Protein AF-A0A2H0QS58-F1 (afdb_monomer)

Nearest PDB structures (foldseek):
  5yp4-assembly2_C  TM=2.979E-01  e=3.666E+00  Pseudoxanthomonas mexicana
  5yp4-assembly1_B  TM=3.933E-01  e=9.853E+00  Pseudoxanthomonas mexicana
  1cps-assembly1_A  TM=3.258E-01  e=7.569E+00  Bos taurus

Radius of gyration: 17.14 Å; Cα contacts (8 Å, |Δi|>4): 434; chains: 1; bounding box: 41×34×43 Å

Sequence (191 aa):
MRNANSYWPGCNSGATATQCNGNGNKFIGWDGADSGSSNGTDDNETFRAWQHLSLSNLISRTFSGVSLGGTDLATPNDMYFSSTGKGKYFLDSAN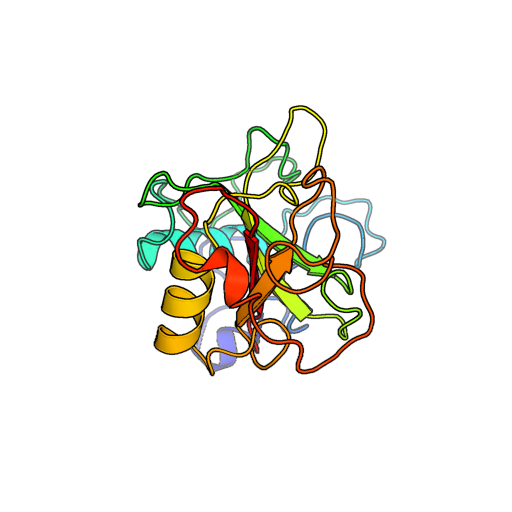MMFNRQKSNYAVLGTSVLGQNIWMPTLTVREASEIDRKIDDGVASQGKVFGATGLGTGSDTNCSEIYNSASTGADYNTANLSNDTKYCVMAFYFDF

Structure (mmCIF, N/CA/C/O backbone):
data_AF-A0A2H0QS58-F1
#
_entry.id   AF-A0A2H0QS58-F1
#
loop_
_atom_site.group_PDB
_atom_site.id
_atom_site.type_symbol
_atom_site.label_atom_id
_atom_site.label_alt_id
_atom_site.label_comp_id
_atom_site.label_asym_id
_atom_site.label_entity_id
_atom_site.label_seq_id
_atom_site.pdbx_PDB_ins_code
_atom_site.Cartn_x
_atom_site.Cartn_y
_atom_site.Cartn_z
_atom_site.occupancy
_atom_site.B_iso_or_equiv
_atom_site.auth_seq_id
_atom_site.auth_comp_id
_atom_site.auth_asym_id
_atom_site.auth_atom_id
_atom_site.pdbx_PDB_model_num
ATOM 1 N N . MET A 1 1 ? 15.535 -3.132 -6.734 1.00 60.47 1 MET A N 1
ATOM 2 C CA . MET A 1 1 ? 15.096 -4.558 -6.829 1.00 60.47 1 MET A CA 1
ATOM 3 C C . MET A 1 1 ? 16.309 -5.500 -6.858 1.00 60.47 1 MET A C 1
ATOM 5 O O . MET A 1 1 ? 17.409 -5.017 -7.118 1.00 60.47 1 MET A O 1
ATOM 9 N N . ARG A 1 2 ? 16.189 -6.819 -6.575 1.00 55.12 2 ARG A N 1
ATOM 10 C CA . ARG A 1 2 ? 17.321 -7.759 -6.815 1.00 55.12 2 ARG A CA 1
ATOM 11 C C . ARG A 1 2 ? 17.717 -7.698 -8.289 1.00 55.12 2 ARG A C 1
ATOM 13 O O . ARG A 1 2 ? 16.865 -7.444 -9.134 1.00 55.12 2 ARG A O 1
ATOM 20 N N . ASN A 1 3 ? 18.994 -7.941 -8.592 1.00 58.28 3 ASN A N 1
ATOM 21 C CA . ASN A 1 3 ? 19.466 -7.965 -9.972 1.00 58.28 3 ASN A CA 1
ATOM 22 C C . ASN A 1 3 ? 18.659 -9.003 -10.760 1.00 58.28 3 ASN A C 1
ATOM 24 O O . ASN A 1 3 ? 18.855 -10.209 -10.608 1.00 58.28 3 ASN A O 1
ATOM 28 N N . ALA A 1 4 ? 17.741 -8.518 -11.582 1.00 58.84 4 ALA A N 1
ATOM 29 C CA . ALA A 1 4 ? 16.798 -9.323 -12.328 1.00 58.84 4 ALA A CA 1
ATOM 30 C C . ALA A 1 4 ? 17.508 -10.236 -13.354 1.00 58.84 4 ALA A C 1
ATOM 32 O O . ALA A 1 4 ? 16.960 -11.270 -13.710 1.00 58.84 4 ALA A O 1
ATOM 33 N N . ASN A 1 5 ? 18.780 -9.974 -13.692 1.00 56.88 5 ASN A N 1
ATOM 34 C CA . ASN A 1 5 ? 19.645 -10.891 -14.450 1.00 56.88 5 ASN A CA 1
ATOM 35 C C . ASN A 1 5 ? 19.902 -12.230 -13.720 1.00 56.88 5 ASN A C 1
ATOM 37 O O . ASN A 1 5 ? 20.081 -13.265 -14.352 1.00 56.88 5 ASN A O 1
ATOM 41 N N . SER A 1 6 ? 19.865 -12.246 -12.381 1.00 58.78 6 SER A N 1
ATOM 42 C CA . SER A 1 6 ? 19.995 -13.495 -11.607 1.00 58.78 6 SER A CA 1
ATOM 43 C C . SER A 1 6 ? 18.798 -14.439 -11.767 1.00 58.78 6 SER A C 1
ATOM 45 O O . SER A 1 6 ? 18.938 -15.637 -11.536 1.00 58.78 6 SER A O 1
ATOM 47 N N . TYR A 1 7 ? 17.640 -13.909 -12.170 1.00 56.38 7 TYR A N 1
ATOM 48 C CA . TYR A 1 7 ? 16.414 -14.674 -12.395 1.00 56.38 7 TYR A CA 1
ATOM 49 C C . TYR A 1 7 ? 16.077 -14.819 -13.891 1.00 56.38 7 TYR A C 1
ATOM 51 O O . TYR A 1 7 ? 15.599 -15.868 -14.314 1.00 56.38 7 TYR A O 1
ATOM 59 N N . TRP A 1 8 ? 16.381 -13.802 -14.705 1.00 60.56 8 TRP A N 1
ATOM 60 C CA . TRP A 1 8 ? 16.245 -13.791 -16.164 1.00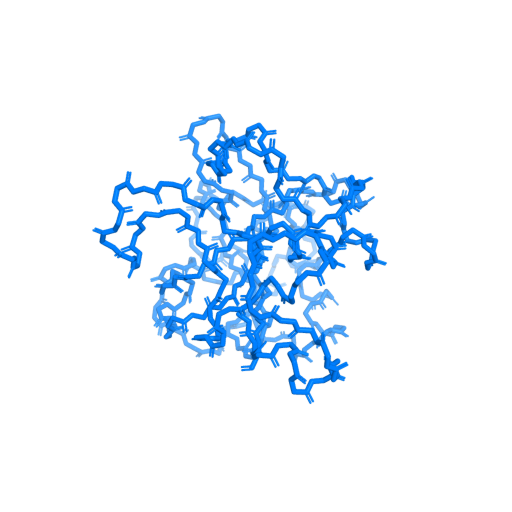 60.56 8 TRP A CA 1
ATOM 61 C C . TRP A 1 8 ? 17.627 -13.657 -16.832 1.00 60.56 8 TRP A C 1
ATOM 63 O O . TRP A 1 8 ? 18.088 -12.537 -17.079 1.00 60.56 8 TRP A O 1
ATOM 73 N N . PRO A 1 9 ? 18.298 -14.784 -17.147 1.00 55.28 9 PRO A N 1
ATOM 74 C CA . PRO A 1 9 ? 19.592 -14.774 -17.821 1.00 55.28 9 PRO A CA 1
ATOM 75 C C . PRO A 1 9 ? 19.520 -14.030 -19.162 1.00 55.28 9 PRO A C 1
ATOM 77 O O . PRO A 1 9 ? 18.626 -14.285 -19.968 1.00 55.28 9 PRO A O 1
ATOM 80 N N . GLY A 1 10 ? 20.469 -13.124 -19.417 1.00 55.69 10 GLY A N 1
ATOM 81 C CA . GLY A 1 10 ? 20.543 -12.341 -20.667 1.00 55.69 10 GLY A CA 1
ATOM 82 C C . GLY A 1 10 ? 19.907 -10.952 -20.588 1.00 55.69 10 GLY A C 1
ATOM 83 O O . GLY A 1 10 ? 19.880 -10.209 -21.568 1.00 55.69 10 GLY A O 1
ATOM 84 N N . CYS A 1 11 ? 19.431 -10.577 -19.409 1.00 58.47 11 CYS A N 1
ATOM 85 C CA . CYS A 1 11 ? 18.824 -9.288 -19.172 1.00 58.47 11 CYS A CA 1
ATOM 86 C C . CYS A 1 11 ? 19.884 -8.278 -18.697 1.00 58.47 11 CYS A C 1
ATOM 88 O O . CYS A 1 11 ? 20.380 -8.349 -17.571 1.00 58.47 11 CYS A O 1
ATOM 90 N N . ASN A 1 12 ? 20.285 -7.356 -19.576 1.00 56.00 12 ASN A N 1
ATOM 91 C CA . ASN A 1 12 ? 21.340 -6.378 -19.282 1.00 56.00 12 ASN A CA 1
ATOM 92 C C . ASN A 1 12 ? 20.867 -5.325 -18.264 1.00 56.00 12 ASN A C 1
ATOM 94 O O . ASN A 1 12 ? 19.687 -4.983 -18.230 1.00 56.00 12 ASN A O 1
ATOM 98 N N . SER A 1 13 ? 21.780 -4.779 -17.455 1.00 52.69 13 SER A N 1
ATOM 99 C CA . SER A 1 13 ? 21.528 -3.586 -16.637 1.00 52.69 13 SER A CA 1
ATOM 100 C C . SER A 1 13 ? 21.516 -2.361 -17.550 1.00 52.69 13 SER A C 1
ATOM 102 O O . SER A 1 13 ? 22.568 -1.923 -18.013 1.00 52.69 13 SER A O 1
ATOM 104 N N . GLY A 1 14 ? 20.346 -1.823 -17.863 1.00 49.62 14 GLY A N 1
ATOM 105 C CA . GLY A 1 14 ? 20.260 -0.622 -18.681 1.00 49.62 14 GLY A CA 1
ATOM 106 C C . GLY A 1 14 ? 18.867 -0.013 -18.678 1.00 49.62 14 GLY A C 1
ATOM 107 O O . GLY A 1 14 ? 17.917 -0.621 -18.194 1.00 49.62 14 GLY A O 1
ATOM 108 N N . ALA A 1 15 ? 18.790 1.221 -19.170 1.00 50.44 15 ALA A N 1
ATOM 109 C CA . ALA A 1 15 ? 17.673 2.138 -18.972 1.00 50.44 15 ALA A CA 1
ATOM 110 C C . ALA A 1 15 ? 16.498 1.949 -19.956 1.00 50.44 15 ALA A C 1
ATOM 112 O O . ALA A 1 15 ? 15.720 2.875 -20.165 1.00 50.44 15 ALA A O 1
ATOM 113 N N . THR A 1 16 ? 16.392 0.792 -20.618 1.00 52.88 16 THR A N 1
ATOM 114 C CA . THR A 1 16 ? 15.368 0.536 -21.646 1.00 52.88 16 THR A CA 1
ATOM 115 C C . THR A 1 16 ? 14.462 -0.633 -21.271 1.00 52.88 16 THR A C 1
ATOM 117 O O . THR A 1 16 ? 14.861 -1.533 -20.542 1.00 52.88 16 THR A O 1
ATOM 120 N N . ALA A 1 17 ? 13.254 -0.671 -21.846 1.00 51.62 17 ALA A N 1
ATOM 121 C CA . ALA A 1 17 ? 12.251 -1.734 -21.681 1.00 51.62 17 ALA A CA 1
ATOM 122 C C . ALA A 1 17 ? 12.776 -3.173 -21.789 1.00 51.62 17 ALA A C 1
ATOM 124 O O . ALA A 1 17 ? 12.168 -4.108 -21.271 1.00 51.62 17 ALA A O 1
ATOM 125 N N . THR A 1 18 ? 13.854 -3.348 -22.541 1.00 52.75 18 THR A N 1
ATOM 126 C CA . THR A 1 18 ? 14.453 -4.631 -22.905 1.00 52.75 18 THR A CA 1
ATOM 127 C C . THR A 1 18 ? 15.526 -5.073 -21.907 1.00 52.75 18 THR A C 1
ATOM 129 O O . THR A 1 18 ? 16.084 -6.160 -22.023 1.00 52.75 18 THR A O 1
ATOM 132 N N . GLN A 1 19 ? 15.851 -4.212 -20.948 1.00 62.28 19 GLN A N 1
ATOM 133 C CA . GLN A 1 19 ? 16.908 -4.363 -19.965 1.00 62.28 19 GLN A CA 1
ATOM 134 C C . GLN A 1 19 ? 16.261 -4.454 -18.579 1.00 62.28 19 GLN A C 1
ATOM 136 O O . GLN A 1 19 ? 15.148 -3.986 -18.361 1.00 62.28 19 GLN A O 1
ATOM 141 N N . CYS A 1 20 ? 16.898 -5.138 -17.637 1.00 60.16 20 CYS A N 1
ATOM 142 C CA . CYS A 1 20 ? 16.224 -5.685 -16.459 1.00 60.16 20 CYS A CA 1
ATOM 143 C C . CYS A 1 20 ? 15.803 -4.680 -15.383 1.00 60.16 20 CYS A C 1
ATOM 145 O O . CYS A 1 20 ? 15.461 -5.101 -14.281 1.00 60.16 20 CYS A O 1
ATOM 147 N N . ASN A 1 21 ? 15.814 -3.381 -15.706 1.00 65.12 21 ASN A N 1
ATOM 148 C CA . ASN A 1 21 ? 15.211 -2.287 -14.948 1.00 65.12 21 ASN A CA 1
ATOM 149 C C . ASN A 1 21 ? 15.450 -2.377 -13.434 1.00 65.12 21 ASN A C 1
ATOM 151 O O . ASN A 1 21 ? 14.553 -2.080 -12.660 1.00 65.12 21 ASN A O 1
ATOM 155 N N . GLY A 1 22 ? 16.641 -2.827 -13.029 1.00 65.19 22 GLY A N 1
ATOM 156 C CA . GLY A 1 22 ? 17.038 -3.024 -11.643 1.00 65.19 22 GLY A CA 1
ATOM 157 C C . GLY A 1 22 ? 18.544 -2.863 -11.502 1.00 65.19 22 GLY A C 1
ATOM 158 O O . GLY A 1 22 ? 19.307 -3.473 -12.253 1.00 65.19 22 GLY A O 1
ATOM 159 N N . ASN A 1 23 ? 18.979 -2.042 -10.549 1.00 69.81 23 ASN A N 1
ATOM 160 C CA . ASN A 1 23 ? 20.402 -1.761 -10.306 1.00 69.81 23 ASN A CA 1
ATOM 161 C C . ASN A 1 23 ? 21.029 -2.727 -9.273 1.00 69.81 23 ASN A C 1
ATOM 163 O O . ASN A 1 23 ? 22.228 -2.674 -9.010 1.00 69.81 23 ASN A O 1
ATOM 167 N N . GLY A 1 24 ? 20.225 -3.624 -8.688 1.00 71.62 24 GLY A N 1
ATOM 168 C CA . GLY A 1 24 ? 20.670 -4.618 -7.712 1.00 71.62 24 GLY A CA 1
ATOM 169 C C . GLY A 1 24 ? 20.862 -4.089 -6.287 1.00 71.62 24 GLY A C 1
ATOM 170 O O . GLY A 1 24 ? 21.244 -4.872 -5.418 1.00 71.62 24 GLY A O 1
ATOM 171 N N . ASN A 1 25 ? 20.561 -2.816 -6.011 1.00 73.31 25 ASN A N 1
ATOM 172 C CA . ASN A 1 25 ? 20.721 -2.208 -4.684 1.00 73.31 25 ASN A CA 1
ATOM 173 C C . ASN A 1 25 ? 19.601 -2.585 -3.691 1.00 73.31 25 ASN A C 1
ATOM 175 O O . ASN A 1 25 ? 19.627 -2.139 -2.549 1.00 73.31 25 ASN A O 1
ATOM 179 N N . LYS A 1 26 ? 18.637 -3.415 -4.125 1.00 78.06 26 LYS A N 1
ATOM 180 C CA . LYS A 1 26 ? 17.444 -3.865 -3.380 1.00 78.06 26 LYS A CA 1
ATOM 181 C C . LYS A 1 26 ? 16.403 -2.791 -3.070 1.00 78.06 26 LYS A C 1
ATOM 183 O O . LYS A 1 26 ? 15.337 -3.154 -2.593 1.00 78.06 26 LYS A O 1
ATOM 188 N N . PHE A 1 27 ? 16.625 -1.537 -3.426 1.00 79.19 27 PHE A N 1
ATOM 189 C CA . PHE A 1 27 ? 15.644 -0.463 -3.311 1.00 79.19 27 PHE A CA 1
ATOM 190 C C . PHE A 1 27 ? 14.957 -0.219 -4.651 1.00 79.19 27 PHE A C 1
ATOM 192 O O . PHE A 1 27 ? 15.467 -0.607 -5.696 1.00 79.19 27 PHE A O 1
ATOM 199 N N . ILE A 1 28 ? 13.741 0.300 -4.618 1.00 78.38 28 ILE A N 1
ATOM 200 C CA . ILE A 1 28 ? 13.066 0.861 -5.777 1.00 78.38 28 ILE A CA 1
ATOM 201 C C . ILE A 1 28 ? 13.499 2.322 -5.789 1.00 78.38 28 ILE A C 1
ATOM 203 O O . ILE A 1 28 ? 13.125 3.075 -4.886 1.00 78.38 28 ILE A O 1
ATOM 207 N N . GLY A 1 29 ? 14.359 2.675 -6.746 1.00 69.56 29 GLY A N 1
ATOM 208 C CA . GLY A 1 29 ? 14.768 4.059 -6.950 1.00 69.56 29 GLY A CA 1
ATOM 209 C C . GLY A 1 29 ? 13.563 4.952 -7.237 1.00 69.56 29 GLY A C 1
ATOM 210 O O . GLY A 1 29 ? 12.691 4.590 -8.031 1.00 69.56 29 GLY A O 1
ATOM 211 N N . TRP A 1 30 ? 13.529 6.095 -6.561 1.00 63.75 30 TRP A N 1
ATOM 212 C CA . TRP A 1 30 ? 12.694 7.233 -6.908 1.00 63.75 30 TRP A CA 1
ATOM 213 C C . TRP A 1 30 ? 13.613 8.458 -6.997 1.00 63.75 30 TRP A C 1
ATOM 215 O O . TRP A 1 30 ? 14.399 8.711 -6.082 1.00 63.75 30 TRP A O 1
ATOM 225 N N . ASP A 1 31 ? 13.535 9.148 -8.133 1.00 51.84 31 ASP A N 1
ATOM 226 C CA . ASP A 1 31 ? 14.358 10.262 -8.607 1.00 51.84 31 ASP A CA 1
ATOM 227 C C . ASP A 1 31 ? 15.137 11.066 -7.534 1.00 51.84 31 ASP A C 1
ATOM 229 O O . ASP A 1 31 ? 14.600 11.560 -6.540 1.00 51.84 31 ASP A O 1
ATOM 233 N N . GLY A 1 32 ? 16.437 11.251 -7.786 1.00 46.56 32 GLY A N 1
ATOM 234 C CA . GLY A 1 32 ? 17.290 12.292 -7.197 1.00 46.56 32 GLY A CA 1
ATOM 235 C C . GLY A 1 32 ? 17.780 12.142 -5.748 1.00 46.56 32 GLY A C 1
ATOM 236 O O . GLY A 1 32 ? 18.807 12.739 -5.416 1.00 46.56 32 GLY A O 1
ATOM 237 N N . ALA A 1 33 ? 17.131 11.369 -4.872 1.00 44.03 33 ALA A N 1
ATOM 238 C CA . ALA A 1 33 ? 17.496 11.380 -3.445 1.00 44.03 33 ALA A CA 1
ATOM 239 C C . ALA A 1 33 ? 18.717 10.505 -3.090 1.00 44.03 33 ALA A C 1
ATOM 241 O O . ALA A 1 33 ? 19.530 10.895 -2.253 1.00 44.03 33 ALA A O 1
ATOM 242 N N . ASP A 1 34 ? 18.882 9.348 -3.737 1.00 41.03 34 ASP A N 1
ATOM 243 C CA . ASP A 1 34 ? 19.942 8.388 -3.381 1.00 41.03 34 ASP A CA 1
ATOM 244 C C . ASP A 1 34 ? 21.185 8.449 -4.284 1.00 41.03 34 ASP A C 1
ATOM 246 O O . ASP A 1 34 ? 22.224 7.886 -3.937 1.00 41.03 34 ASP A O 1
ATOM 250 N N . SER A 1 35 ? 21.111 9.104 -5.447 1.00 38.44 35 SER A N 1
ATOM 251 C CA . SER A 1 35 ? 22.181 9.040 -6.455 1.00 38.44 35 SER A CA 1
ATOM 252 C C . SER A 1 35 ? 23.066 10.285 -6.530 1.00 38.44 35 SER A C 1
ATOM 254 O O . SER A 1 35 ? 24.082 10.250 -7.222 1.00 38.44 35 SER A O 1
ATOM 256 N N . GLY A 1 36 ? 22.713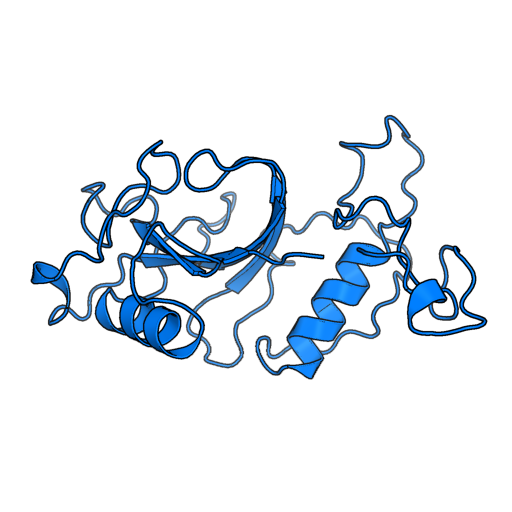 11.392 -5.858 1.00 37.19 36 GLY A N 1
ATOM 257 C CA . GLY A 1 36 ? 23.459 12.660 -5.954 1.00 37.19 36 GLY A CA 1
ATOM 258 C C . GLY A 1 36 ? 23.619 13.178 -7.394 1.00 37.19 36 GLY A C 1
ATOM 259 O O . GLY A 1 36 ? 24.464 14.030 -7.664 1.00 37.19 36 GLY A O 1
ATOM 260 N N . SER A 1 37 ? 22.837 12.635 -8.329 1.00 41.12 37 SER A N 1
ATOM 261 C CA . SER A 1 37 ? 22.955 12.839 -9.763 1.00 41.12 37 SER A CA 1
ATOM 262 C C . SER A 1 37 ? 21.807 13.726 -10.215 1.00 41.12 37 SER A C 1
ATOM 264 O O . SER A 1 37 ? 20.660 13.299 -10.258 1.00 41.12 37 SER A O 1
ATOM 266 N N . SER A 1 38 ? 22.128 14.956 -10.610 1.00 40.03 38 SER A N 1
ATOM 267 C CA . SER A 1 38 ? 21.197 15.900 -11.240 1.00 40.03 38 SER A CA 1
ATOM 268 C C . SER A 1 38 ? 20.821 15.527 -12.683 1.00 40.03 38 SER A C 1
ATOM 270 O O . SER A 1 38 ? 20.199 16.326 -13.378 1.00 40.03 38 SER A O 1
ATOM 272 N N . ASN A 1 39 ? 21.219 14.342 -13.158 1.00 41.69 39 ASN A N 1
ATOM 273 C CA . ASN A 1 39 ? 20.826 13.818 -14.459 1.00 41.69 39 ASN A CA 1
ATOM 274 C C . ASN A 1 39 ? 19.723 12.777 -14.251 1.00 41.69 39 ASN A C 1
ATOM 276 O O . ASN A 1 39 ? 20.015 11.603 -14.018 1.00 41.69 39 ASN A O 1
ATOM 280 N N . GLY A 1 40 ? 18.475 13.252 -14.315 1.00 43.75 40 GLY A N 1
ATOM 281 C CA . GLY A 1 40 ? 17.233 12.480 -14.249 1.00 43.75 40 GLY A CA 1
ATOM 282 C C . GLY A 1 40 ? 17.169 11.386 -15.310 1.00 43.75 40 GLY A C 1
ATOM 283 O O . GLY A 1 40 ? 16.625 11.570 -16.396 1.00 43.75 40 GLY A O 1
ATOM 284 N N . THR A 1 41 ? 17.770 10.243 -14.997 1.00 45.59 41 THR A N 1
ATOM 285 C CA . THR A 1 41 ? 17.472 8.991 -15.683 1.00 45.59 41 THR A CA 1
ATOM 286 C C . THR A 1 41 ? 16.361 8.344 -14.891 1.00 45.59 41 THR A C 1
ATOM 288 O O . THR A 1 41 ? 16.601 7.835 -13.804 1.00 45.59 41 THR A O 1
ATOM 291 N N . ASP A 1 42 ? 15.151 8.453 -15.429 1.00 51.78 42 ASP A N 1
ATOM 292 C CA . ASP A 1 42 ? 13.923 7.891 -14.883 1.00 51.78 42 ASP A CA 1
ATOM 293 C C . ASP A 1 42 ? 14.168 6.500 -14.283 1.00 51.78 42 ASP A C 1
ATOM 295 O O . ASP A 1 42 ? 14.702 5.597 -14.949 1.00 51.78 42 ASP A O 1
ATOM 299 N N . ASP A 1 43 ? 13.796 6.331 -13.014 1.00 63.00 43 ASP A N 1
ATOM 300 C CA . ASP A 1 43 ? 14.036 5.100 -12.279 1.00 63.00 43 ASP A CA 1
ATOM 301 C C . ASP A 1 43 ? 13.098 4.013 -12.797 1.00 63.00 43 ASP A C 1
ATOM 303 O O . ASP A 1 43 ? 12.010 3.750 -12.288 1.00 63.00 43 ASP A O 1
ATOM 307 N N . ASN A 1 44 ? 13.564 3.328 -13.837 1.00 70.25 44 ASN A N 1
ATOM 308 C CA . ASN A 1 44 ? 12.907 2.192 -14.470 1.00 70.25 44 ASN A CA 1
ATOM 309 C C . ASN A 1 44 ? 12.421 1.121 -13.469 1.00 70.25 44 ASN A C 1
ATOM 311 O O . ASN A 1 44 ? 11.513 0.345 -13.784 1.00 70.25 44 ASN A O 1
ATOM 315 N N . GLU A 1 45 ? 13.005 1.087 -12.268 1.00 76.56 45 GLU A N 1
ATOM 316 C CA . GLU A 1 45 ? 12.558 0.272 -11.145 1.00 76.56 45 GLU A CA 1
ATOM 317 C C . GLU A 1 45 ? 11.116 0.606 -10.712 1.00 76.56 45 GLU A C 1
ATOM 319 O O . GLU A 1 45 ? 10.292 -0.299 -10.555 1.00 76.56 45 GLU A O 1
ATOM 324 N N . THR A 1 46 ? 10.765 1.887 -10.588 1.00 78.50 46 THR A N 1
ATOM 325 C CA . THR A 1 46 ? 9.422 2.327 -10.177 1.00 78.50 46 THR A CA 1
ATOM 326 C C . THR A 1 46 ? 8.368 1.956 -11.219 1.00 78.50 46 THR A C 1
ATOM 328 O O . THR A 1 46 ? 7.343 1.357 -10.881 1.00 78.50 46 THR A O 1
ATOM 331 N N . PHE A 1 47 ? 8.634 2.182 -12.510 1.00 78.25 47 PHE A N 1
ATOM 332 C CA . PHE A 1 47 ? 7.720 1.765 -13.582 1.00 78.25 47 PHE A CA 1
ATOM 333 C C . PHE A 1 47 ? 7.460 0.257 -13.588 1.00 78.25 47 PHE A C 1
ATOM 335 O O . PHE A 1 47 ? 6.326 -0.182 -13.811 1.00 78.25 47 PHE A O 1
ATOM 342 N N . ARG A 1 48 ? 8.490 -0.558 -13.339 1.00 80.75 48 ARG A N 1
ATOM 343 C CA . ARG A 1 48 ? 8.327 -2.013 -13.226 1.00 80.75 48 ARG A CA 1
ATOM 344 C C . ARG A 1 48 ? 7.515 -2.408 -12.009 1.00 80.75 48 ARG A C 1
ATOM 346 O O . ARG A 1 48 ? 6.642 -3.263 -12.132 1.00 80.75 48 ARG A O 1
ATOM 353 N N . ALA A 1 49 ? 7.746 -1.776 -10.866 1.00 83.69 49 ALA A N 1
ATOM 354 C CA . ALA A 1 49 ? 6.940 -2.020 -9.680 1.00 83.69 49 ALA A CA 1
ATOM 355 C C . ALA A 1 49 ? 5.452 -1.711 -9.940 1.00 83.69 49 ALA A C 1
ATOM 357 O O . ALA A 1 49 ? 4.589 -2.533 -9.623 1.00 83.69 49 ALA A O 1
ATOM 358 N N . TRP A 1 50 ? 5.141 -0.612 -10.638 1.00 84.44 50 TRP A N 1
ATOM 359 C CA . TRP A 1 50 ? 3.771 -0.310 -11.070 1.00 84.44 50 TRP A CA 1
ATOM 360 C C . TRP A 1 50 ? 3.194 -1.338 -12.046 1.00 84.44 50 TRP A C 1
ATOM 362 O O . TRP A 1 50 ? 2.031 -1.728 -11.923 1.00 84.44 50 TRP A O 1
ATOM 372 N N . GLN A 1 51 ? 4.000 -1.841 -12.982 1.00 85.19 51 GLN A N 1
ATOM 373 C CA . GLN A 1 51 ? 3.591 -2.949 -13.844 1.00 85.19 51 GLN A CA 1
ATOM 374 C C . GLN A 1 51 ? 3.259 -4.210 -13.045 1.00 85.19 51 GLN A C 1
ATOM 376 O O . GLN A 1 51 ? 2.236 -4.833 -13.318 1.00 85.19 51 GLN A O 1
ATOM 381 N N . HIS A 1 52 ? 4.056 -4.572 -12.041 1.00 85.94 52 HIS A N 1
ATOM 382 C CA . HIS A 1 52 ? 3.757 -5.727 -11.195 1.00 85.94 52 HIS A CA 1
ATOM 383 C C . HIS A 1 52 ? 2.440 -5.562 -10.429 1.00 85.94 52 HIS A C 1
ATOM 385 O O . HIS A 1 52 ? 1.650 -6.504 -10.392 1.00 85.94 52 HIS A O 1
ATOM 391 N N . LEU A 1 53 ? 2.160 -4.371 -9.889 1.00 88.06 53 LEU A N 1
ATOM 392 C CA . LEU A 1 53 ? 0.879 -4.072 -9.232 1.00 88.06 53 LEU A CA 1
ATOM 393 C C . LEU A 1 53 ? -0.316 -4.128 -10.195 1.00 88.06 53 LEU A C 1
ATOM 395 O O . LEU A 1 53 ? -1.421 -4.515 -9.811 1.00 88.06 53 LEU A O 1
ATOM 399 N N . SER A 1 54 ? -0.108 -3.741 -11.451 1.00 88.44 54 SER A N 1
ATOM 400 C CA . SER A 1 54 ? -1.127 -3.839 -12.495 1.00 88.44 54 SER A CA 1
ATOM 401 C C . SER A 1 54 ? -1.409 -5.289 -12.882 1.00 88.44 54 SER A C 1
ATOM 403 O O . SER A 1 54 ? -2.560 -5.716 -12.896 1.00 88.44 54 SER A O 1
ATOM 405 N N . LEU A 1 55 ? -0.357 -6.077 -13.122 1.00 87.25 55 LEU A N 1
ATOM 406 C CA . LEU A 1 55 ? -0.464 -7.496 -13.470 1.00 87.25 55 LEU A CA 1
ATOM 407 C C . LEU A 1 55 ? -1.056 -8.338 -12.332 1.00 87.25 55 LEU A C 1
ATOM 409 O O . LEU A 1 55 ? -1.685 -9.361 -12.596 1.00 87.25 55 LEU A O 1
ATOM 413 N N . SER A 1 56 ? -0.891 -7.910 -11.078 1.00 88.75 56 SER A N 1
ATOM 414 C CA . SER A 1 56 ? -1.538 -8.536 -9.922 1.00 88.75 56 SER A CA 1
ATOM 415 C C . SER A 1 56 ? -2.991 -8.094 -9.713 1.00 88.75 56 SER A C 1
ATOM 417 O O . SER A 1 56 ? -3.638 -8.566 -8.780 1.00 88.75 56 SER A O 1
ATOM 419 N N . ASN A 1 57 ? -3.526 -7.219 -10.573 1.00 89.38 57 ASN A N 1
ATOM 420 C CA . ASN A 1 57 ? -4.853 -6.612 -10.449 1.00 89.38 57 ASN A CA 1
ATOM 421 C C . ASN A 1 57 ? -5.066 -5.854 -9.126 1.00 89.38 57 ASN A C 1
ATOM 423 O O . ASN A 1 57 ? -6.204 -5.710 -8.675 1.00 89.38 57 ASN A O 1
ATOM 427 N N . LEU A 1 58 ? -4.001 -5.353 -8.490 1.00 89.25 58 LEU A N 1
ATOM 428 C CA . LEU A 1 58 ? -4.127 -4.492 -7.309 1.00 89.25 58 LEU A CA 1
ATOM 429 C C . LEU A 1 58 ? -4.514 -3.062 -7.695 1.00 89.25 58 LEU A C 1
ATOM 431 O O . LEU A 1 58 ? -5.238 -2.399 -6.952 1.00 89.25 58 LEU A O 1
ATOM 435 N N . ILE A 1 59 ? -4.099 -2.610 -8.880 1.00 90.56 59 ILE A N 1
ATOM 436 C CA . ILE A 1 59 ? -4.492 -1.326 -9.469 1.00 90.56 59 ILE A CA 1
ATOM 437 C C . ILE A 1 59 ? -5.239 -1.525 -10.783 1.00 90.56 59 ILE A C 1
ATOM 439 O O . ILE A 1 59 ? -5.005 -2.486 -11.509 1.00 90.56 59 ILE A O 1
ATOM 443 N N . SER A 1 60 ? -6.132 -0.591 -11.104 1.00 87.38 60 SER A N 1
ATOM 444 C CA . SER A 1 60 ? -6.961 -0.656 -12.317 1.00 87.38 60 SER A CA 1
ATOM 445 C C . SER A 1 60 ? -6.262 -0.158 -13.587 1.00 87.38 60 SER A C 1
ATOM 447 O O . SER A 1 60 ? -6.743 -0.399 -14.692 1.00 87.38 60 SER A O 1
ATOM 449 N N . ARG A 1 61 ? -5.133 0.548 -13.456 1.00 84.81 61 ARG A N 1
ATOM 450 C CA . ARG A 1 61 ? -4.376 1.103 -14.587 1.00 84.81 61 ARG A CA 1
ATOM 451 C C . ARG A 1 61 ? -3.331 0.109 -15.091 1.00 84.81 61 ARG A C 1
ATOM 453 O O . ARG A 1 61 ? -2.695 -0.582 -14.300 1.00 84.81 61 ARG A O 1
ATOM 460 N N . THR A 1 62 ? -3.128 0.075 -16.407 1.00 83.88 62 THR A N 1
ATOM 461 C CA . THR A 1 62 ? -2.101 -0.735 -17.078 1.00 83.88 62 THR A CA 1
ATOM 462 C C . THR A 1 62 ? -0.783 0.015 -17.229 1.00 83.88 62 THR A C 1
ATOM 464 O O . THR A 1 62 ? -0.788 1.190 -17.602 1.00 83.88 62 THR A O 1
ATOM 467 N N . PHE A 1 63 ? 0.339 -0.681 -17.023 1.00 80.50 63 PHE A N 1
ATOM 468 C CA . PHE A 1 63 ? 1.688 -0.130 -17.182 1.00 80.50 63 PHE A CA 1
ATOM 469 C C . PHE A 1 63 ? 2.549 -1.019 -18.074 1.00 80.50 63 PHE A C 1
ATOM 471 O O . PHE A 1 63 ? 2.586 -2.241 -17.921 1.00 80.50 63 PHE A O 1
ATOM 478 N N . SER A 1 64 ? 3.289 -0.388 -18.984 1.00 76.81 64 SER A N 1
ATOM 479 C CA . SER A 1 64 ? 4.283 -1.056 -19.832 1.00 76.81 64 SER A CA 1
ATOM 480 C C . SER A 1 64 ? 5.551 -1.447 -19.063 1.00 76.81 64 SER A C 1
ATOM 482 O O . SER A 1 64 ? 6.289 -2.326 -19.512 1.00 76.81 64 SER A O 1
ATOM 484 N N . GLY A 1 65 ? 5.800 -0.818 -17.908 1.00 75.00 65 GLY A N 1
ATOM 485 C CA . GLY A 1 65 ? 7.003 -1.025 -17.100 1.00 75.00 65 GLY A CA 1
ATOM 486 C C . GLY A 1 65 ? 8.246 -0.305 -17.629 1.00 75.00 65 GLY A C 1
ATOM 487 O O . GLY A 1 65 ? 9.362 -0.703 -17.304 1.00 75.00 65 GLY A O 1
ATOM 488 N N . VAL A 1 66 ? 8.061 0.710 -18.475 1.00 72.38 66 VAL A N 1
ATOM 489 C CA . VAL A 1 66 ? 9.127 1.418 -19.195 1.00 72.38 66 VAL A CA 1
ATOM 490 C C . VAL A 1 66 ? 8.897 2.915 -19.066 1.00 72.38 66 VAL A C 1
ATOM 492 O O . VAL A 1 66 ? 7.782 3.359 -19.356 1.00 72.38 66 VAL A O 1
ATOM 495 N N . SER A 1 67 ? 9.930 3.681 -18.705 1.00 69.75 67 SER A N 1
ATOM 496 C CA . SER A 1 67 ? 9.844 5.137 -18.825 1.00 69.75 67 SER A CA 1
ATOM 497 C C . SER A 1 67 ? 9.847 5.567 -20.294 1.00 69.75 67 SER A C 1
ATOM 499 O O . SER A 1 67 ? 10.623 5.057 -21.104 1.00 69.75 67 SER A O 1
ATOM 501 N N . LEU A 1 68 ? 8.991 6.528 -20.642 1.00 62.59 68 LEU A N 1
ATOM 502 C CA . LEU A 1 68 ? 8.971 7.178 -21.958 1.00 62.59 68 LEU A CA 1
ATOM 503 C C . LEU A 1 68 ? 9.592 8.588 -21.927 1.00 62.59 68 LEU A C 1
ATOM 505 O O . LEU A 1 68 ? 9.454 9.327 -22.901 1.00 62.59 68 LEU A O 1
ATOM 509 N N . GLY A 1 69 ? 10.280 8.943 -20.836 1.00 53.88 69 GLY A N 1
ATOM 510 C CA . GLY A 1 69 ? 10.788 10.287 -20.567 1.00 53.88 69 GLY A CA 1
ATOM 511 C C . GLY A 1 69 ? 9.757 11.137 -19.822 1.00 53.88 69 GLY A C 1
ATOM 512 O O . GLY A 1 69 ? 8.703 11.460 -20.374 1.00 53.88 69 GLY A O 1
ATOM 513 N N . GLY A 1 70 ? 10.055 11.511 -18.576 1.00 52.38 70 GLY A N 1
ATOM 514 C CA . GLY A 1 70 ? 9.226 12.401 -17.754 1.00 52.38 70 GLY A CA 1
ATOM 515 C C . GLY A 1 70 ? 9.581 12.327 -16.268 1.00 52.38 70 GLY A C 1
ATOM 516 O O . GLY A 1 70 ? 10.046 11.298 -15.802 1.00 52.38 70 GLY A O 1
ATOM 517 N N . THR A 1 71 ? 9.352 13.406 -15.509 1.00 49.16 71 THR A N 1
ATOM 518 C CA . THR A 1 71 ? 9.602 13.403 -14.059 1.00 49.16 71 THR A CA 1
ATOM 519 C C . THR A 1 71 ? 8.626 12.468 -13.357 1.00 49.16 71 THR A C 1
ATOM 521 O O . THR A 1 71 ? 7.426 12.744 -13.322 1.00 49.16 71 THR A O 1
ATOM 524 N N . ASP A 1 72 ? 9.163 11.420 -12.743 1.00 50.00 72 ASP A N 1
ATOM 525 C CA . ASP A 1 72 ? 8.465 10.399 -11.953 1.00 50.00 72 ASP A CA 1
ATOM 526 C C . ASP A 1 72 ? 8.011 10.912 -10.576 1.00 50.00 72 ASP A C 1
ATOM 528 O O . ASP A 1 72 ? 7.892 10.167 -9.603 1.00 50.00 72 ASP A O 1
ATOM 532 N N . LEU A 1 73 ? 7.766 12.217 -10.449 1.00 49.47 73 LEU A N 1
ATOM 533 C CA . LEU A 1 73 ? 7.117 12.735 -9.259 1.00 49.47 73 LEU A CA 1
ATOM 534 C C . LEU A 1 73 ? 5.729 12.116 -9.242 1.00 49.47 73 LEU A C 1
ATOM 536 O O . LEU A 1 73 ? 4.883 12.513 -10.034 1.00 49.47 73 LEU A O 1
ATOM 540 N N . ALA A 1 74 ? 5.502 11.153 -8.347 1.00 50.34 74 ALA A N 1
ATOM 541 C CA . ALA A 1 74 ? 4.166 10.713 -8.012 1.00 50.34 74 ALA A CA 1
ATOM 542 C C . ALA A 1 74 ? 3.443 11.910 -7.382 1.00 50.34 74 ALA A C 1
ATOM 544 O O . ALA A 1 74 ? 3.386 12.061 -6.161 1.00 50.34 74 ALA A O 1
ATOM 545 N N . THR A 1 75 ? 2.951 12.834 -8.207 1.00 56.22 75 THR A N 1
ATOM 546 C CA . THR A 1 75 ? 2.109 13.910 -7.720 1.00 56.22 75 THR A CA 1
ATOM 547 C C . THR A 1 75 ? 0.819 13.274 -7.208 1.00 56.22 75 THR A C 1
ATOM 549 O O . THR A 1 75 ? 0.490 12.134 -7.558 1.00 56.22 75 THR A O 1
ATOM 552 N N . PRO A 1 76 ? -0.001 13.991 -6.430 1.00 55.22 76 PRO A N 1
ATOM 553 C CA . PRO A 1 76 ? -1.322 13.489 -6.071 1.00 55.22 76 PRO A CA 1
ATOM 554 C C . PRO A 1 76 ? -2.194 13.038 -7.271 1.00 55.22 76 PRO A C 1
ATOM 556 O O . PRO A 1 76 ? -3.174 12.304 -7.082 1.00 55.22 76 PRO A O 1
ATOM 559 N N . ASN A 1 77 ? -1.839 13.450 -8.497 1.00 59.09 77 ASN A N 1
ATOM 560 C CA . ASN A 1 77 ? -2.479 13.044 -9.750 1.00 59.09 77 ASN A CA 1
ATOM 561 C C . ASN A 1 77 ? -1.920 11.738 -10.343 1.00 59.09 77 ASN A C 1
ATOM 563 O O . ASN A 1 77 ? -2.623 11.078 -11.106 1.00 59.09 77 ASN A O 1
ATOM 567 N N . ASP A 1 78 ? -0.706 11.343 -9.966 1.00 64.38 78 ASP A N 1
ATOM 568 C CA . ASP A 1 78 ? -0.013 10.149 -10.465 1.00 64.38 78 ASP A CA 1
ATOM 569 C C . ASP A 1 78 ? -0.199 8.935 -9.544 1.00 64.38 78 ASP A C 1
ATOM 571 O O . ASP A 1 78 ? 0.215 7.829 -9.865 1.00 64.38 78 ASP A O 1
ATOM 575 N N . MET A 1 79 ? -0.861 9.109 -8.400 1.00 73.44 79 MET A N 1
ATOM 576 C CA . MET A 1 79 ? -1.225 8.005 -7.512 1.00 73.44 79 MET A CA 1
ATOM 577 C C . MET A 1 79 ? -2.354 7.174 -8.124 1.00 73.44 79 MET A C 1
ATOM 579 O O . MET A 1 79 ? -3.385 7.708 -8.547 1.00 73.44 79 MET A O 1
ATOM 583 N N . TYR A 1 80 ? -2.188 5.853 -8.133 1.00 81.19 80 TYR A N 1
ATOM 584 C CA . TYR A 1 80 ? -3.051 4.963 -8.908 1.00 81.19 80 TYR A CA 1
ATOM 585 C C . TYR A 1 80 ? -4.136 4.311 -8.063 1.00 81.19 80 TYR A C 1
ATOM 587 O O . TYR A 1 80 ? -3.898 3.854 -6.948 1.00 81.19 80 TYR A O 1
ATOM 595 N N . PHE A 1 81 ? -5.349 4.253 -8.607 1.00 84.50 81 PHE A N 1
ATOM 596 C CA . PHE A 1 81 ? -6.499 3.704 -7.902 1.00 84.50 81 PHE A CA 1
ATOM 597 C C . PHE A 1 81 ? -6.373 2.198 -7.699 1.00 84.50 81 PHE A C 1
ATOM 599 O O . PHE A 1 81 ? -6.057 1.452 -8.630 1.00 84.50 81 PHE A O 1
ATOM 606 N N . SER A 1 82 ? -6.701 1.766 -6.482 1.00 88.38 82 SER A N 1
ATOM 607 C CA . SER A 1 82 ? -6.950 0.362 -6.187 1.00 88.38 82 SER A CA 1
ATOM 608 C C . SER A 1 82 ? -8.055 -0.174 -7.097 1.00 88.38 82 SER A C 1
ATOM 610 O O . SER A 1 82 ? -9.053 0.509 -7.347 1.00 88.38 82 SER A O 1
ATOM 612 N N . SER A 1 83 ? -7.910 -1.416 -7.550 1.00 88.25 83 SER A N 1
ATOM 613 C CA . SER A 1 83 ? -8.922 -2.113 -8.350 1.00 88.25 83 SER A CA 1
ATOM 614 C C . SER A 1 83 ? -10.269 -2.248 -7.633 1.00 88.25 83 SER A C 1
ATOM 616 O O . SER A 1 83 ? -11.304 -2.340 -8.289 1.00 88.25 83 SER A O 1
ATOM 618 N N . THR A 1 84 ? -10.288 -2.184 -6.298 1.00 87.25 84 THR A N 1
ATOM 619 C CA . THR A 1 84 ? -11.523 -2.216 -5.504 1.00 87.25 84 THR A CA 1
ATOM 620 C C . THR A 1 84 ? -12.159 -0.835 -5.320 1.00 87.25 84 THR A C 1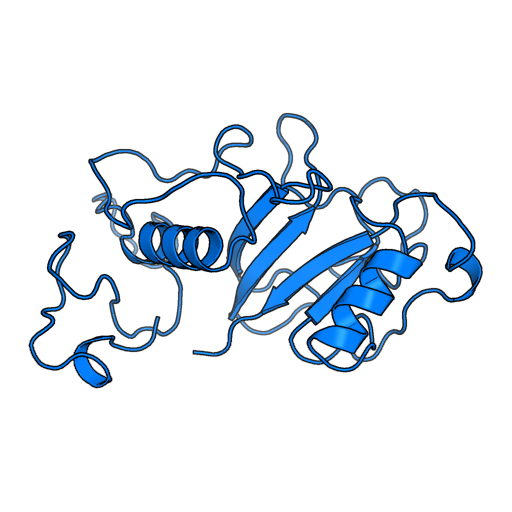
ATOM 622 O O . THR A 1 84 ? -13.169 -0.721 -4.629 1.00 87.25 84 THR A O 1
ATOM 625 N N . GLY A 1 85 ? -11.544 0.234 -5.840 1.00 88.31 85 GLY A N 1
ATOM 626 C CA . GLY A 1 85 ? -12.000 1.617 -5.663 1.00 88.31 85 GLY A CA 1
ATOM 627 C C . GLY A 1 85 ? -11.913 2.138 -4.223 1.00 88.31 85 GLY A C 1
ATOM 628 O O . GLY A 1 85 ? -12.438 3.209 -3.925 1.00 88.31 85 GLY A O 1
ATOM 629 N N . LYS A 1 86 ? -11.263 1.400 -3.311 1.00 88.44 86 LYS A N 1
ATOM 630 C CA . LYS A 1 86 ? -11.227 1.732 -1.876 1.00 88.44 86 LYS A CA 1
ATOM 631 C C . LYS A 1 86 ? -10.106 2.683 -1.477 1.00 88.44 86 LYS A C 1
ATOM 633 O O . LYS A 1 86 ? -10.061 3.062 -0.315 1.00 88.44 86 LYS A O 1
ATOM 638 N N . GLY A 1 87 ? -9.229 3.072 -2.397 1.00 90.94 87 GLY A N 1
ATOM 639 C CA . GLY A 1 87 ? -8.108 3.965 -2.120 1.00 90.94 87 GLY A CA 1
ATOM 640 C C . GLY A 1 87 ? -7.172 4.100 -3.313 1.00 90.94 87 GLY A C 1
ATOM 641 O O . GLY A 1 87 ? -7.480 3.655 -4.424 1.00 90.94 87 GLY A O 1
ATOM 642 N N . LYS A 1 88 ? -6.020 4.711 -3.062 1.00 90.88 88 LYS A N 1
ATOM 643 C CA . LYS A 1 88 ? -4.916 4.862 -4.002 1.00 90.88 88 LYS A CA 1
ATOM 644 C C . LYS A 1 88 ? -3.669 4.182 -3.454 1.00 90.88 88 LYS A C 1
ATOM 646 O O . LYS A 1 88 ? -3.476 4.137 -2.239 1.00 90.88 88 LYS A O 1
ATOM 651 N N . TYR A 1 89 ? -2.838 3.691 -4.364 1.00 89.50 89 TYR A N 1
ATOM 652 C CA . TYR A 1 89 ? -1.519 3.174 -4.055 1.00 89.50 89 TYR A CA 1
ATOM 653 C C . TYR A 1 89 ? -0.435 4.225 -4.277 1.00 89.50 89 TYR A C 1
ATOM 655 O O . TYR A 1 89 ? -0.510 5.033 -5.207 1.00 89.50 89 TYR A O 1
ATOM 663 N N . PHE A 1 90 ? 0.593 4.149 -3.442 1.00 86.19 90 PHE A N 1
ATOM 664 C CA . PHE A 1 90 ? 1.840 4.902 -3.529 1.00 86.19 90 PHE A CA 1
ATOM 665 C C . PHE A 1 90 ? 3.004 3.949 -3.287 1.00 86.19 90 PHE A C 1
ATOM 667 O O . PHE A 1 90 ? 2.879 3.070 -2.439 1.00 86.19 90 PHE A O 1
ATOM 674 N N . LEU A 1 91 ? 4.100 4.111 -4.019 1.00 83.56 91 LEU A N 1
ATOM 675 C CA . LEU A 1 91 ? 5.322 3.328 -3.850 1.00 83.56 91 LEU A CA 1
ATOM 676 C C . LEU A 1 91 ? 6.423 4.225 -3.306 1.00 83.56 91 LEU A C 1
ATOM 678 O O . LEU A 1 91 ? 6.552 5.359 -3.756 1.00 83.56 91 LEU A O 1
ATOM 682 N N . ASP A 1 92 ? 7.208 3.706 -2.369 1.00 80.00 92 ASP A N 1
ATOM 683 C CA . ASP A 1 92 ? 8.316 4.441 -1.765 1.00 80.00 92 ASP A CA 1
ATOM 684 C C . ASP A 1 92 ? 9.380 3.484 -1.199 1.00 80.00 92 ASP A C 1
ATOM 686 O O . ASP A 1 92 ? 9.141 2.282 -1.020 1.00 80.00 92 ASP A O 1
ATOM 690 N N . SER A 1 93 ? 10.566 4.022 -0.924 1.00 78.69 93 SER A N 1
ATOM 691 C CA . SER A 1 93 ? 11.695 3.333 -0.307 1.00 78.69 93 SER A CA 1
ATOM 692 C C . SER A 1 93 ? 12.320 4.181 0.813 1.00 78.69 93 SER A C 1
ATOM 694 O O . SER A 1 93 ? 13.390 4.773 0.685 1.00 78.69 93 SER A O 1
ATOM 696 N N . ALA A 1 94 ? 11.655 4.225 1.969 1.00 74.00 94 ALA A N 1
ATOM 697 C CA . ALA A 1 94 ? 12.014 5.113 3.080 1.00 74.00 94 ALA A CA 1
ATOM 698 C C . ALA A 1 94 ? 11.913 4.449 4.470 1.00 74.00 94 ALA A C 1
ATOM 700 O O . ALA A 1 94 ? 11.462 3.314 4.611 1.00 74.00 94 ALA A O 1
ATOM 701 N N . ASN A 1 95 ? 12.336 5.184 5.507 1.00 69.56 95 ASN A N 1
ATOM 702 C CA . ASN A 1 95 ? 12.238 4.809 6.930 1.00 69.56 95 ASN A CA 1
ATOM 703 C C . ASN A 1 95 ? 10.951 5.361 7.580 1.00 69.56 95 ASN A C 1
ATOM 705 O O . ASN A 1 95 ? 11.028 5.995 8.631 1.00 69.56 95 ASN A O 1
ATOM 709 N N . MET A 1 96 ? 9.787 5.268 6.929 1.00 66.38 96 MET A N 1
ATOM 710 C CA . MET A 1 96 ? 8.651 6.120 7.327 1.00 66.38 96 MET A CA 1
ATOM 711 C C . MET A 1 96 ? 7.572 5.450 8.175 1.00 66.38 96 MET A C 1
ATOM 713 O O . MET A 1 96 ? 7.041 6.120 9.058 1.00 66.38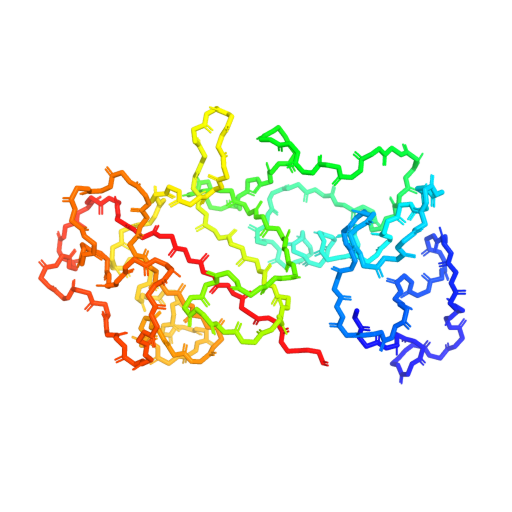 96 MET A O 1
ATOM 717 N N . MET A 1 97 ? 7.238 4.174 7.958 1.00 70.56 97 MET A N 1
ATOM 718 C CA . MET A 1 97 ? 6.212 3.516 8.778 1.00 70.56 97 MET A CA 1
ATOM 719 C C . MET A 1 97 ? 6.818 2.703 9.918 1.00 70.56 97 MET A C 1
ATOM 721 O O . MET A 1 97 ? 7.679 1.850 9.711 1.00 70.56 97 MET A O 1
ATOM 725 N N . PHE A 1 98 ? 6.333 2.975 11.126 1.00 70.56 98 PHE A N 1
ATOM 726 C CA . PHE A 1 98 ? 6.717 2.340 12.383 1.00 70.56 98 PHE A CA 1
ATOM 727 C C . PHE A 1 98 ? 8.222 2.395 12.690 1.00 70.56 98 PHE A C 1
ATOM 729 O O . PHE A 1 98 ? 8.786 1.478 13.283 1.00 70.56 98 PHE A O 1
ATOM 736 N N . ASN A 1 99 ? 8.900 3.459 12.231 1.00 74.06 99 ASN A N 1
ATOM 737 C CA . ASN A 1 99 ? 10.352 3.651 12.354 1.00 74.06 99 ASN A CA 1
ATOM 738 C C . ASN A 1 99 ? 11.184 2.439 11.893 1.00 74.06 99 ASN A C 1
ATOM 740 O O . ASN A 1 99 ? 12.263 2.165 12.429 1.00 74.06 99 ASN A O 1
ATOM 744 N N . ARG A 1 100 ? 10.694 1.694 10.893 1.00 74.44 100 ARG A N 1
ATOM 745 C CA . ARG A 1 100 ? 11.443 0.572 10.330 1.00 74.44 100 ARG A CA 1
ATOM 746 C C . ARG A 1 100 ? 12.680 1.023 9.561 1.00 74.44 100 ARG A C 1
ATOM 748 O O . ARG A 1 100 ? 12.785 2.151 9.081 1.00 74.44 100 ARG A O 1
ATOM 755 N N . GLN A 1 101 ? 13.614 0.079 9.430 1.00 78.88 101 GLN A N 1
ATOM 756 C CA . GLN A 1 101 ? 14.746 0.207 8.519 1.00 78.88 101 GLN A CA 1
ATOM 757 C C . GLN A 1 101 ? 14.270 0.380 7.076 1.00 78.88 101 GLN A C 1
ATOM 759 O O . GLN A 1 101 ? 13.219 -0.139 6.686 1.00 78.88 101 GLN A O 1
ATOM 764 N N . LYS A 1 102 ? 15.101 1.063 6.284 1.00 82.06 102 LYS A N 1
ATOM 765 C CA . LYS A 1 102 ? 14.795 1.454 4.910 1.00 82.06 102 LYS A CA 1
ATOM 766 C C . LYS A 1 102 ? 14.402 0.216 4.139 1.00 82.06 102 LYS A C 1
ATOM 768 O O . LYS A 1 102 ? 15.166 -0.746 4.089 1.00 82.06 102 LYS A O 1
ATOM 773 N N . SER A 1 103 ? 13.211 0.250 3.567 1.00 83.81 103 SER A N 1
ATOM 774 C CA . SER A 1 103 ? 12.615 -0.874 2.855 1.00 83.81 103 SER A CA 1
ATOM 775 C C . SER A 1 103 ? 11.704 -0.340 1.761 1.00 83.81 103 SER A C 1
ATOM 777 O O . SER A 1 103 ? 11.236 0.792 1.855 1.00 83.81 103 SER A O 1
ATOM 779 N N . ASN A 1 104 ? 11.430 -1.152 0.743 1.00 85.56 104 ASN A N 1
ATOM 780 C CA . ASN A 1 104 ? 10.412 -0.800 -0.244 1.00 85.56 104 ASN A CA 1
ATOM 781 C C . ASN A 1 104 ? 9.042 -1.135 0.307 1.00 85.56 104 ASN A C 1
ATOM 783 O O . ASN A 1 104 ? 8.851 -2.216 0.872 1.00 85.56 104 ASN A O 1
ATOM 787 N N . TYR A 1 105 ? 8.086 -0.251 0.078 1.00 87.56 105 TYR A N 1
ATOM 788 C CA . TYR A 1 105 ? 6.716 -0.503 0.468 1.00 87.56 105 TYR A CA 1
ATOM 789 C C . TYR A 1 105 ? 5.729 0.140 -0.501 1.00 87.56 105 TYR A C 1
ATOM 791 O O . TYR A 1 105 ? 6.022 1.140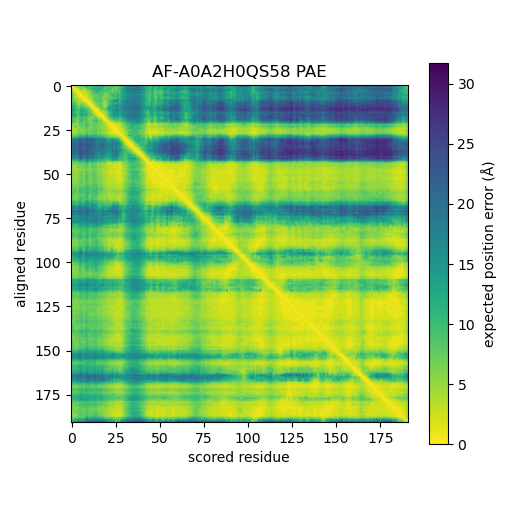 -1.157 1.00 87.56 105 TYR A O 1
ATOM 799 N N . ALA A 1 106 ? 4.543 -0.458 -0.585 1.00 89.69 106 ALA A N 1
ATOM 800 C CA . ALA A 1 106 ? 3.370 0.185 -1.149 1.00 89.69 106 ALA A CA 1
ATOM 801 C C . ALA A 1 106 ? 2.457 0.635 -0.017 1.00 89.69 106 ALA A C 1
ATOM 803 O O . ALA A 1 106 ? 2.182 -0.148 0.885 1.00 89.69 106 ALA A O 1
ATOM 804 N N . VAL A 1 107 ? 1.936 1.853 -0.085 1.00 90.56 107 VAL A N 1
ATOM 805 C CA . VAL A 1 107 ? 0.899 2.337 0.829 1.00 90.56 107 VAL A CA 1
ATOM 806 C C . VAL A 1 107 ? -0.441 2.300 0.115 1.00 90.56 107 VAL A C 1
ATOM 808 O O . VAL A 1 107 ? -0.526 2.724 -1.032 1.00 90.56 107 VAL A O 1
ATOM 811 N N . LEU A 1 108 ? -1.482 1.814 0.786 1.00 93.44 108 LEU A N 1
ATOM 812 C CA . LEU A 1 108 ? -2.878 1.951 0.391 1.00 93.44 108 LEU A CA 1
ATOM 813 C C . LEU A 1 108 ? -3.559 2.941 1.334 1.00 93.44 108 LEU A C 1
ATOM 815 O O . LEU A 1 108 ? -3.785 2.650 2.510 1.00 93.44 108 LEU A O 1
ATOM 819 N N . GLY A 1 109 ? -3.922 4.095 0.791 1.00 92.31 109 GLY A N 1
ATOM 820 C CA . GLY A 1 109 ? -4.533 5.181 1.543 1.00 92.31 109 GLY A CA 1
ATOM 821 C C . GLY A 1 109 ? -5.372 6.089 0.658 1.00 92.31 109 GLY A C 1
ATOM 822 O O . GLY A 1 109 ? -5.648 5.784 -0.504 1.00 92.31 109 GLY A O 1
ATOM 823 N N . THR A 1 110 ? -5.784 7.225 1.205 1.00 89.75 110 THR A N 1
ATOM 824 C CA . THR A 1 110 ? -6.349 8.324 0.417 1.00 89.75 110 THR A CA 1
ATOM 825 C C . THR A 1 110 ? -5.504 9.578 0.600 1.00 89.75 110 THR A C 1
ATOM 827 O O . THR A 1 110 ? -4.672 9.651 1.498 1.00 89.75 110 THR A O 1
ATOM 830 N N . SER A 1 111 ? -5.687 10.564 -0.267 1.00 82.50 111 SER A N 1
ATOM 831 C CA . SER A 1 111 ? -4.980 11.844 -0.209 1.00 82.50 111 SER A CA 1
ATOM 832 C C . SER A 1 111 ? -5.974 12.984 -0.122 1.00 82.50 111 SER A C 1
ATOM 834 O O . SER A 1 111 ? -6.970 12.992 -0.849 1.00 82.50 111 SER A O 1
ATOM 836 N N . VAL A 1 112 ? -5.636 14.004 0.654 1.00 78.38 112 VAL A N 1
ATOM 837 C CA . VAL A 1 112 ? -6.132 15.360 0.407 1.00 78.38 112 VAL A CA 1
ATOM 838 C C . VAL A 1 112 ? -5.202 16.062 -0.579 1.00 78.38 112 VAL A C 1
ATOM 840 O O . VAL A 1 112 ? -4.019 15.735 -0.676 1.00 78.38 112 VAL A O 1
ATOM 843 N N . LEU A 1 113 ? -5.746 17.000 -1.353 1.00 73.38 113 LEU A N 1
ATOM 844 C CA . LEU A 1 113 ? -4.972 17.758 -2.333 1.00 73.38 113 LEU A CA 1
ATOM 845 C C . LEU A 1 113 ? -3.752 18.409 -1.658 1.00 73.38 113 LEU A C 1
ATOM 847 O O . LEU A 1 113 ? -3.898 19.105 -0.656 1.00 73.38 113 LEU A O 1
ATOM 851 N N . GLY A 1 114 ? -2.559 18.170 -2.211 1.00 67.19 114 GLY A N 1
ATOM 852 C CA . GLY A 1 114 ? -1.299 18.698 -1.677 1.00 67.19 114 GLY A CA 1
ATOM 853 C C . GLY A 1 114 ? -0.707 17.925 -0.491 1.00 67.19 114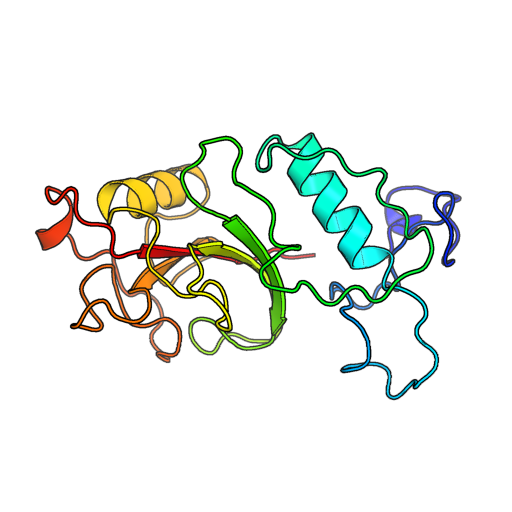 GLY A C 1
ATOM 854 O O . GLY A 1 114 ? 0.255 18.405 0.100 1.00 67.19 114 GLY A O 1
ATOM 855 N N . GLN A 1 115 ? -1.248 16.754 -0.134 1.00 69.44 115 GLN A N 1
ATOM 856 C CA . GLN A 1 115 ? -0.706 15.891 0.922 1.00 69.44 115 GLN A CA 1
ATOM 857 C C . GLN A 1 115 ? -0.447 14.461 0.428 1.00 69.44 115 GLN A C 1
ATOM 859 O O . GLN A 1 115 ? -1.079 13.983 -0.516 1.00 69.44 115 GLN A O 1
ATOM 864 N N . ASN A 1 116 ? 0.465 13.771 1.116 1.00 72.12 116 ASN A N 1
ATOM 865 C CA . ASN A 1 116 ? 0.761 12.349 0.919 1.00 72.12 116 ASN A CA 1
ATOM 866 C C . ASN A 1 116 ? -0.449 11.461 1.285 1.00 72.12 116 ASN A C 1
ATOM 868 O O . ASN A 1 116 ? -1.361 11.903 1.988 1.00 72.12 116 ASN A O 1
ATOM 872 N N . ILE A 1 117 ? -0.457 10.190 0.855 1.00 81.00 117 ILE A N 1
ATOM 873 C CA . ILE A 1 117 ? -1.617 9.286 1.030 1.00 81.00 117 ILE A CA 1
ATOM 874 C C . ILE A 1 117 ? -1.781 8.673 2.424 1.00 81.00 117 ILE A C 1
ATOM 876 O O . ILE A 1 117 ? -2.263 7.555 2.584 1.00 81.00 117 ILE A O 1
ATOM 880 N N . TRP A 1 118 ? -1.406 9.409 3.460 1.00 85.62 118 TRP A N 1
ATOM 881 C CA . TRP A 1 118 ? -1.491 8.938 4.840 1.00 85.62 118 TRP A CA 1
ATOM 882 C C . TRP A 1 118 ? -2.893 9.070 5.441 1.00 85.62 118 TRP A C 1
ATOM 884 O O . TRP A 1 118 ? -3.076 8.816 6.629 1.00 85.62 118 TRP A O 1
ATOM 894 N N . MET A 1 119 ? -3.891 9.479 4.655 1.00 89.44 119 MET A N 1
ATOM 895 C CA . MET A 1 119 ? -5.266 9.609 5.130 1.00 89.44 119 MET A CA 1
ATOM 896 C C . MET A 1 119 ? -5.970 8.244 5.136 1.00 89.44 119 MET A C 1
ATOM 898 O O . MET A 1 119 ? -5.706 7.401 4.268 1.00 89.44 119 MET A O 1
ATOM 902 N N . PRO A 1 120 ? -6.902 8.022 6.078 1.00 91.75 120 PRO A N 1
ATOM 903 C CA . PRO A 1 120 ? -7.571 6.741 6.243 1.00 91.75 120 PRO A CA 1
ATOM 904 C C . PRO A 1 120 ? -8.435 6.389 5.030 1.00 91.75 120 PRO A C 1
ATOM 906 O O . PRO A 1 120 ? -9.181 7.218 4.508 1.00 91.75 120 PRO A O 1
ATOM 909 N N . THR A 1 121 ? -8.377 5.129 4.610 1.00 94.44 121 THR A N 1
ATOM 910 C CA . THR A 1 121 ? -9.126 4.640 3.445 1.00 94.44 121 THR A CA 1
ATOM 911 C C . THR A 1 121 ? -9.897 3.351 3.714 1.00 94.44 121 THR A C 1
ATOM 913 O O . THR A 1 121 ? -10.907 3.099 3.051 1.00 94.44 121 THR A O 1
ATOM 916 N N . LEU A 1 122 ? -9.471 2.585 4.722 1.00 95.75 122 LEU A N 1
ATOM 917 C CA . LEU A 1 122 ? -10.083 1.329 5.144 1.00 95.75 122 LEU A CA 1
ATOM 918 C C . LEU A 1 122 ? -10.674 1.444 6.552 1.00 95.75 122 LEU A C 1
ATOM 920 O O . LEU A 1 122 ? -10.189 2.199 7.400 1.00 95.75 122 LEU A O 1
ATOM 924 N N . THR A 1 123 ? -11.718 0.668 6.807 1.00 96.25 123 THR A N 1
ATOM 925 C CA . THR A 1 123 ? -12.183 0.357 8.165 1.00 96.25 123 THR A CA 1
ATOM 926 C C . THR A 1 123 ? -11.180 -0.556 8.878 1.00 96.25 123 THR A C 1
ATOM 928 O O . THR A 1 123 ? -10.348 -1.209 8.242 1.00 96.25 123 THR A O 1
ATOM 931 N N . VAL A 1 124 ? -11.281 -0.649 10.206 1.00 96.56 124 VAL A N 1
ATOM 932 C CA . VAL A 1 124 ? -10.429 -1.556 11.000 1.00 96.56 124 VAL A CA 1
ATOM 933 C C . VAL A 1 124 ? -10.671 -3.017 10.629 1.00 96.56 124 VAL A C 1
ATOM 935 O O . VAL A 1 124 ? -9.728 -3.801 10.514 1.00 96.56 124 VAL A O 1
ATOM 938 N N . ARG A 1 125 ? -11.932 -3.381 10.370 1.00 96.81 125 ARG A N 1
ATOM 939 C CA . ARG A 1 125 ? -12.287 -4.727 9.911 1.00 96.81 125 ARG A CA 1
ATOM 940 C C . ARG A 1 125 ? -11.610 -5.060 8.590 1.00 96.81 125 ARG A C 1
ATOM 942 O O . ARG A 1 125 ? -10.950 -6.085 8.502 1.00 96.81 125 ARG A O 1
ATOM 949 N N . GLU A 1 126 ? -11.724 -4.187 7.593 1.00 96.56 126 GLU A N 1
ATOM 950 C CA . GLU A 1 126 ? -11.116 -4.427 6.281 1.00 96.56 126 GLU A CA 1
ATOM 951 C C . GLU A 1 126 ? -9.596 -4.558 6.375 1.00 96.56 126 GLU A C 1
ATOM 953 O O . GLU A 1 126 ? -9.037 -5.474 5.779 1.00 96.56 126 GLU A O 1
ATOM 958 N N . ALA A 1 127 ? -8.936 -3.678 7.135 1.00 96.06 127 ALA A N 1
ATOM 959 C CA . ALA A 1 127 ? -7.487 -3.728 7.290 1.00 96.06 127 ALA A CA 1
ATOM 960 C C . ALA A 1 127 ? -7.033 -5.028 7.977 1.00 96.06 127 ALA A C 1
ATOM 962 O O . ALA A 1 127 ? -6.194 -5.743 7.432 1.00 96.06 127 ALA A O 1
ATOM 963 N N . SER A 1 128 ? -7.663 -5.397 9.099 1.00 96.50 128 SER A N 1
ATOM 964 C CA . SER A 1 128 ? -7.344 -6.647 9.807 1.00 96.50 128 SER A CA 1
ATOM 965 C C . SER A 1 128 ? -7.625 -7.909 8.981 1.00 96.50 128 SER A C 1
ATOM 967 O O . SER A 1 128 ? -6.896 -8.894 9.086 1.00 96.50 128 SER A O 1
ATOM 969 N N . GLU A 1 129 ? -8.659 -7.909 8.136 1.00 96.19 129 GLU A N 1
ATOM 970 C CA . GLU A 1 129 ? -8.960 -9.035 7.246 1.00 96.19 129 GLU A CA 1
ATOM 971 C C . GLU A 1 129 ? -7.976 -9.159 6.080 1.00 96.19 129 GLU A C 1
ATOM 973 O O . GLU A 1 129 ? -7.677 -10.278 5.660 1.00 96.19 129 GLU A O 1
ATOM 978 N N . ILE A 1 130 ? -7.491 -8.039 5.538 1.00 95.12 130 ILE A N 1
ATOM 979 C CA . ILE A 1 130 ? -6.443 -8.035 4.508 1.00 95.12 130 ILE A CA 1
ATOM 980 C C . ILE A 1 130 ? -5.148 -8.588 5.096 1.00 95.12 130 ILE A C 1
ATOM 982 O O . ILE A 1 130 ? -4.550 -9.487 4.511 1.00 95.12 130 ILE A O 1
ATOM 986 N N . ASP A 1 131 ? -4.759 -8.089 6.263 1.00 96.25 131 ASP A N 1
ATOM 987 C CA . ASP A 1 131 ? -3.562 -8.515 6.978 1.00 96.25 131 ASP A CA 1
ATOM 988 C C . ASP A 1 131 ? -3.595 -10.017 7.286 1.00 96.25 131 ASP A C 1
ATOM 990 O O . ASP A 1 131 ? -2.767 -10.761 6.777 1.00 96.25 131 ASP A O 1
ATOM 994 N N . ARG A 1 132 ? -4.656 -10.525 7.927 1.00 96.50 132 ARG A N 1
ATOM 995 C CA . ARG A 1 132 ? -4.807 -11.972 8.194 1.00 96.50 132 ARG A CA 1
ATOM 996 C C . ARG A 1 132 ? -4.754 -12.864 6.953 1.00 96.50 132 ARG A C 1
ATOM 998 O O . ARG A 1 132 ? -4.496 -14.059 7.074 1.00 96.50 132 ARG A O 1
ATOM 1005 N N . LYS A 1 133 ? -5.084 -12.332 5.774 1.00 95.19 133 LYS A N 1
ATOM 1006 C CA . LYS A 1 133 ? -5.025 -13.087 4.514 1.00 95.19 133 LYS A CA 1
ATOM 1007 C C . LYS A 1 133 ? -3.632 -13.109 3.897 1.00 95.19 133 LYS A C 1
ATOM 1009 O O . LYS A 1 133 ? -3.355 -14.018 3.120 1.00 95.19 133 LYS A O 1
ATOM 1014 N N . ILE A 1 134 ? -2.807 -12.104 4.170 1.00 92.81 134 ILE A N 1
ATOM 1015 C CA . ILE A 1 134 ? -1.514 -11.903 3.509 1.00 92.81 134 ILE A CA 1
ATOM 1016 C C . ILE A 1 134 ? -0.347 -12.207 4.460 1.00 92.81 134 ILE A C 1
ATOM 1018 O O . ILE A 1 134 ? 0.701 -12.650 3.992 1.00 92.81 134 ILE A O 1
ATOM 1022 N N . ASP A 1 135 ? -0.530 -11.994 5.760 1.00 94.31 135 ASP A N 1
ATOM 1023 C CA . ASP A 1 135 ? 0.523 -11.979 6.772 1.00 94.31 135 ASP A CA 1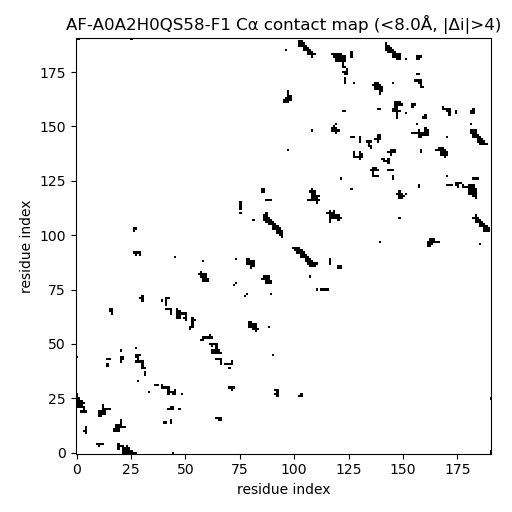
ATOM 1024 C C . ASP A 1 135 ? 0.057 -12.600 8.106 1.00 94.31 135 ASP A C 1
ATOM 1026 O O . ASP A 1 135 ? -0.264 -13.792 8.123 1.00 94.31 135 ASP A O 1
ATOM 1030 N N . ASP A 1 136 ? 0.024 -11.853 9.217 1.00 94.12 136 ASP A N 1
ATOM 1031 C CA . ASP A 1 136 ? -0.172 -12.399 10.568 1.00 94.12 136 ASP A CA 1
ATOM 1032 C C . ASP A 1 136 ? -1.373 -11.807 11.331 1.00 94.12 136 ASP A C 1
ATOM 1034 O O . ASP A 1 136 ? -1.808 -12.370 12.341 1.00 94.12 136 ASP A O 1
ATOM 1038 N N . GLY A 1 137 ? -1.989 -10.740 10.815 1.00 94.88 137 GLY A N 1
ATOM 1039 C CA . GLY A 1 137 ? -3.133 -10.085 11.440 1.00 94.88 137 GLY A CA 1
ATOM 1040 C C . GLY A 1 137 ? -2.779 -9.160 12.604 1.00 94.88 137 GLY A C 1
ATOM 1041 O O . GLY A 1 137 ? -3.707 -8.735 13.304 1.00 94.88 137 GLY A O 1
ATOM 1042 N N . VAL A 1 138 ? -1.495 -8.864 12.818 1.00 93.38 138 VAL A N 1
ATOM 1043 C CA . VAL A 1 138 ? -0.993 -7.939 13.837 1.00 93.38 138 VAL A CA 1
ATOM 1044 C C . VAL A 1 138 ? -0.591 -6.631 13.158 1.00 93.38 138 VAL A C 1
ATOM 1046 O O . VAL A 1 138 ? 0.360 -6.564 12.386 1.00 93.38 138 VAL A O 1
ATOM 1049 N N . ALA A 1 139 ? -1.289 -5.548 13.504 1.00 92.94 139 ALA A N 1
ATOM 1050 C CA . ALA A 1 139 ? -1.262 -4.305 12.736 1.00 92.94 139 ALA A CA 1
ATOM 1051 C C . ALA A 1 139 ? 0.127 -3.663 12.575 1.00 92.94 139 ALA A C 1
ATOM 1053 O O . ALA A 1 139 ? 0.344 -2.960 11.588 1.00 92.94 139 ALA A O 1
ATOM 1054 N N . SER A 1 140 ? 1.057 -3.854 13.517 1.00 89.12 140 SER A N 1
ATOM 1055 C CA . SER A 1 140 ? 2.424 -3.324 13.408 1.00 89.12 140 SER A CA 1
ATOM 1056 C C . SER A 1 140 ? 3.532 -4.382 13.384 1.00 89.12 140 SER A C 1
ATOM 1058 O O . SER A 1 140 ? 4.647 -4.145 13.867 1.00 89.12 140 SER A O 1
ATOM 1060 N N . GLN A 1 141 ? 3.256 -5.555 12.810 1.00 88.00 141 GLN A N 1
ATOM 1061 C CA . GLN A 1 141 ? 4.234 -6.631 12.658 1.00 88.00 141 GLN A CA 1
ATOM 1062 C C . GLN A 1 141 ? 4.292 -7.166 11.216 1.00 88.00 141 GLN A C 1
ATOM 1064 O O . GLN A 1 141 ? 3.500 -6.808 10.359 1.00 88.00 141 GLN A O 1
ATOM 1069 N N . GLY A 1 142 ? 5.338 -7.945 10.919 1.00 89.94 142 GLY A N 1
ATOM 1070 C CA . GLY A 1 142 ? 5.443 -8.680 9.664 1.00 89.94 142 GLY A CA 1
ATOM 1071 C C . GLY A 1 142 ? 5.832 -7.813 8.465 1.00 89.94 142 GLY A C 1
ATOM 1072 O O . GLY A 1 142 ? 6.857 -7.110 8.491 1.00 89.94 142 GLY A O 1
ATOM 1073 N N . LYS A 1 143 ? 5.061 -7.954 7.389 1.00 90.94 143 LYS A N 1
ATOM 1074 C CA . LYS A 1 143 ? 5.159 -7.276 6.091 1.00 90.94 143 LYS A CA 1
ATOM 1075 C C . LYS A 1 143 ? 3.909 -6.466 5.760 1.00 90.94 143 LYS A C 1
ATOM 1077 O O . LYS A 1 143 ? 3.986 -5.620 4.870 1.00 90.94 143 LYS A O 1
ATOM 1082 N N . VAL A 1 144 ? 2.786 -6.698 6.432 1.00 93.00 144 VAL A N 1
ATOM 1083 C CA . VAL A 1 144 ? 1.550 -5.943 6.227 1.00 93.00 144 VAL A CA 1
ATOM 1084 C C . VAL A 1 144 ? 1.235 -5.154 7.479 1.00 93.00 144 VAL A C 1
ATOM 1086 O O . VAL A 1 144 ? 1.059 -5.702 8.550 1.00 93.00 144 VAL A O 1
ATOM 1089 N N . PHE A 1 145 ? 1.162 -3.840 7.327 1.00 92.94 145 PHE A N 1
ATOM 1090 C CA . PHE A 1 145 ? 1.013 -2.932 8.447 1.00 92.94 145 PHE A CA 1
ATOM 1091 C C . PHE A 1 145 ? -0.272 -2.140 8.292 1.00 92.94 145 PHE A C 1
ATOM 1093 O O . PHE A 1 145 ? -0.480 -1.502 7.261 1.00 92.94 145 PHE A O 1
ATOM 1100 N N . GLY A 1 146 ? -1.107 -2.131 9.322 1.00 94.00 146 GLY A N 1
ATOM 1101 C CA . GLY A 1 146 ? -2.237 -1.226 9.460 1.00 94.00 146 GLY A CA 1
ATOM 1102 C C . GLY A 1 146 ? -1.897 -0.126 10.454 1.00 94.00 146 GLY A C 1
ATOM 1103 O O . GLY A 1 146 ? -1.501 -0.413 11.578 1.00 94.00 146 GLY A O 1
ATOM 1104 N N . ALA A 1 147 ? -2.067 1.132 10.059 1.00 93.25 147 ALA A N 1
ATOM 1105 C CA . ALA A 1 147 ? -1.868 2.283 10.933 1.00 93.25 147 ALA A CA 1
ATOM 1106 C C . ALA A 1 147 ? -3.100 3.180 10.945 1.00 93.25 147 ALA A C 1
ATOM 1108 O O . ALA A 1 147 ? -3.866 3.250 9.980 1.00 93.25 147 ALA A O 1
ATOM 1109 N N . THR A 1 148 ? -3.260 3.927 12.027 1.00 93.12 148 THR A N 1
ATOM 1110 C CA . THR A 1 148 ? -4.211 5.024 12.100 1.00 93.12 148 THR A CA 1
ATOM 1111 C C . THR A 1 148 ? -3.786 6.126 11.130 1.00 93.12 148 THR A C 1
ATOM 1113 O O . THR A 1 148 ? -2.692 6.685 11.232 1.00 93.12 148 THR A O 1
ATOM 1116 N N . GLY A 1 149 ? -4.657 6.425 10.165 1.00 90.06 149 GLY A N 1
ATOM 1117 C CA . GLY A 1 149 ? -4.435 7.480 9.185 1.00 90.06 149 GLY A CA 1
ATOM 1118 C C . GLY A 1 149 ? -4.482 8.878 9.808 1.00 90.06 149 GLY A C 1
ATOM 1119 O O . GLY A 1 149 ? -5.098 9.100 10.856 1.00 90.06 149 GLY A O 1
ATOM 1120 N N . LEU A 1 150 ? -3.860 9.842 9.130 1.00 87.00 150 LEU A N 1
ATOM 1121 C CA . LEU A 1 150 ? -3.864 11.250 9.521 1.00 87.00 150 LEU A CA 1
ATOM 1122 C C . LEU A 1 150 ? -5.286 11.824 9.594 1.00 87.00 150 LEU A C 1
ATOM 1124 O O . LEU A 1 150 ? -6.184 11.436 8.847 1.00 87.00 150 LEU A O 1
ATOM 1128 N N . GLY A 1 151 ? -5.481 12.787 10.499 1.00 83.12 151 GLY A N 1
ATOM 1129 C CA . GLY A 1 151 ? -6.742 13.525 10.631 1.00 83.12 151 GLY A CA 1
ATOM 1130 C C . GLY A 1 151 ? -7.890 12.750 11.291 1.00 83.12 151 GLY A C 1
ATOM 1131 O O . GLY A 1 151 ? -9.017 13.233 11.296 1.00 83.12 151 GLY A O 1
ATOM 1132 N N . THR A 1 152 ? -7.628 11.577 11.871 1.00 80.75 152 THR A N 1
ATOM 1133 C CA . THR A 1 152 ? -8.640 10.733 12.540 1.00 80.75 152 THR A CA 1
ATOM 1134 C C . THR A 1 152 ? -8.967 11.161 13.979 1.00 80.75 152 THR A C 1
ATOM 1136 O O . THR A 1 152 ? -9.866 10.591 14.592 1.00 80.75 152 THR A O 1
ATOM 1139 N N . GLY A 1 153 ? -8.276 12.164 14.532 1.00 75.69 1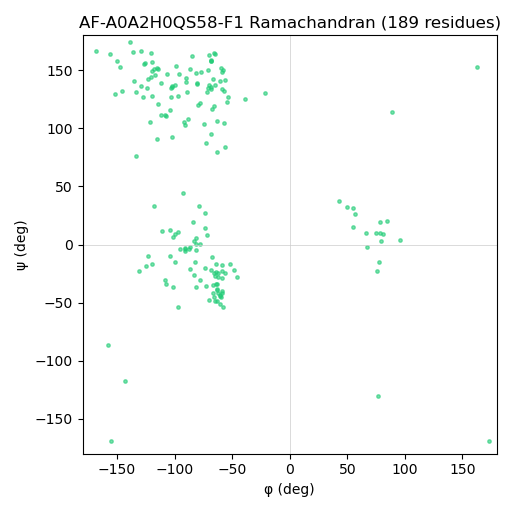53 GLY A N 1
ATOM 1140 C CA . GLY A 1 153 ? -8.561 12.766 15.845 1.00 75.69 153 GLY A CA 1
ATOM 1141 C C . GLY A 1 153 ? -8.093 11.965 17.070 1.00 75.69 153 GLY A C 1
ATOM 1142 O O . GLY A 1 153 ? -8.010 12.529 18.157 1.00 75.69 153 GLY A O 1
ATOM 1143 N N . SER A 1 154 ? -7.753 10.685 16.908 1.00 81.00 154 SER A N 1
ATOM 1144 C CA . SER A 1 154 ? -7.103 9.850 17.923 1.00 81.00 154 SER A CA 1
ATOM 1145 C C . SER A 1 154 ? -6.156 8.876 17.240 1.00 81.00 154 SER A C 1
ATOM 1147 O O . SER A 1 154 ? -6.566 8.192 16.304 1.00 81.00 154 SER A O 1
ATOM 1149 N N . ASP A 1 155 ? -4.926 8.782 17.744 1.00 80.50 155 ASP A N 1
ATOM 1150 C CA . ASP A 1 155 ? -3.850 7.976 17.159 1.00 80.50 155 ASP A CA 1
ATOM 1151 C C . ASP A 1 155 ? -4.104 6.465 17.241 1.00 80.50 155 ASP A C 1
ATOM 1153 O O . ASP A 1 155 ? -3.418 5.690 16.577 1.00 80.50 155 ASP A O 1
ATOM 1157 N N . THR A 1 156 ? -5.118 6.027 17.994 1.00 87.00 156 THR A N 1
ATOM 1158 C CA . THR A 1 156 ? -5.400 4.605 18.231 1.00 87.00 156 THR A CA 1
ATOM 1159 C C . THR A 1 156 ? -6.670 4.090 17.566 1.00 87.00 156 THR A C 1
ATOM 1161 O O . THR A 1 156 ? -7.123 2.983 17.847 1.00 87.00 156 THR A O 1
ATOM 1164 N N . ASN A 1 157 ? -7.279 4.865 16.666 1.00 92.38 157 ASN A N 1
ATOM 1165 C CA . ASN A 1 157 ? -8.548 4.474 16.055 1.00 92.38 157 ASN A CA 1
ATOM 1166 C C . ASN A 1 157 ? -8.447 3.237 15.145 1.00 92.38 157 ASN A C 1
ATOM 1168 O O . ASN A 1 157 ? -9.392 2.449 15.108 1.00 92.38 157 ASN A O 1
ATOM 1172 N N . CYS A 1 158 ? -7.332 3.056 14.431 1.00 93.81 158 CYS A N 1
ATOM 1173 C CA . CYS A 1 158 ? -7.050 1.822 13.695 1.00 93.81 158 CYS A CA 1
ATOM 1174 C C . CYS A 1 158 ? -6.154 0.879 14.497 1.00 93.81 158 CYS A C 1
ATOM 1176 O O . CYS A 1 158 ? -6.513 -0.276 14.688 1.00 93.81 158 CYS A O 1
ATOM 1178 N N . SER A 1 159 ? -5.007 1.378 14.950 1.00 92.88 159 SER A N 1
ATOM 1179 C CA . SER A 1 159 ? -4.008 0.655 15.744 1.00 92.88 159 SER A CA 1
ATOM 1180 C C . SER A 1 159 ? -3.159 1.687 16.491 1.00 92.88 159 SER A C 1
ATOM 1182 O O . SER A 1 159 ? -3.525 2.102 17.583 1.00 92.88 159 SER A O 1
ATOM 1184 N N . GLU A 1 160 ? -2.110 2.201 15.855 1.00 88.44 160 GLU A N 1
ATOM 1185 C CA . GLU A 1 160 ? -1.295 3.339 16.270 1.00 88.44 160 GLU A CA 1
ATOM 1186 C C . GLU A 1 160 ? -1.025 4.259 15.075 1.00 88.44 160 GLU A C 1
ATOM 1188 O O . GLU A 1 160 ? -1.221 3.874 13.919 1.00 88.44 160 GLU A O 1
ATOM 1193 N N . ILE A 1 161 ? -0.559 5.482 15.329 1.00 82.81 161 ILE A N 1
ATOM 1194 C CA . ILE A 1 161 ? -0.142 6.390 14.260 1.00 82.81 161 ILE A CA 1
ATOM 1195 C C . ILE A 1 161 ? 1.108 5.851 13.548 1.00 82.81 161 ILE A C 1
ATOM 1197 O O . ILE A 1 161 ? 2.019 5.303 14.163 1.00 82.81 161 ILE A O 1
ATOM 1201 N N . TYR A 1 162 ? 1.162 6.032 12.230 1.00 78.12 162 TYR A N 1
ATOM 1202 C CA . TYR A 1 162 ? 2.175 5.427 11.358 1.00 78.12 162 TYR A CA 1
ATOM 1203 C C . TYR A 1 162 ? 3.634 5.788 11.686 1.00 78.12 162 TYR A C 1
ATOM 1205 O O . TYR A 1 162 ? 4.532 5.100 11.218 1.00 78.12 162 TYR A O 1
ATOM 1213 N N . ASN A 1 163 ? 3.900 6.852 12.446 1.00 75.50 163 ASN A N 1
ATOM 1214 C CA . ASN A 1 163 ? 5.250 7.273 12.836 1.00 75.50 163 ASN A CA 1
ATOM 1215 C C . ASN A 1 163 ? 5.643 6.834 14.261 1.00 75.50 163 ASN A C 1
ATOM 1217 O O . ASN A 1 163 ? 6.677 7.278 14.771 1.00 75.50 163 ASN A O 1
ATOM 1221 N N . SER A 1 164 ? 4.842 5.984 14.915 1.00 73.62 164 SER A N 1
ATOM 1222 C CA . SER A 1 164 ? 5.182 5.442 16.232 1.00 73.62 164 SER A CA 1
ATOM 1223 C C . SER A 1 164 ? 6.380 4.485 16.146 1.00 73.62 164 SER A C 1
ATOM 1225 O O . SER A 1 164 ? 6.744 3.995 15.082 1.00 73.62 164 SER A O 1
ATOM 1227 N N . ALA A 1 165 ? 7.071 4.252 17.261 1.00 61.41 165 ALA A N 1
ATOM 1228 C CA . ALA A 1 165 ? 8.186 3.300 17.332 1.00 61.41 165 ALA A CA 1
ATOM 1229 C C . ALA A 1 165 ? 7.760 1.927 17.883 1.00 61.41 165 ALA A C 1
ATOM 1231 O O . ALA A 1 165 ? 8.620 1.127 18.254 1.00 61.41 165 ALA A O 1
ATOM 1232 N N . SER A 1 166 ? 6.456 1.668 18.016 1.00 67.31 166 SER A N 1
ATOM 1233 C CA . SER A 1 166 ? 5.988 0.406 18.581 1.00 67.31 166 SER A CA 1
ATOM 1234 C C . SER A 1 166 ? 6.092 -0.724 17.556 1.00 67.31 166 SER A C 1
ATOM 1236 O O . SER A 1 166 ? 5.942 -0.535 16.349 1.00 67.31 166 SER A O 1
ATOM 1238 N N . THR A 1 167 ? 6.329 -1.927 18.067 1.00 67.19 167 THR A N 1
ATOM 1239 C CA . THR A 1 167 ? 6.256 -3.169 17.294 1.00 67.19 167 THR A CA 1
ATOM 1240 C C . THR A 1 167 ? 5.270 -4.090 17.997 1.00 67.19 167 THR A C 1
ATOM 1242 O O . THR A 1 167 ? 5.325 -4.195 19.224 1.00 67.19 167 THR A O 1
ATOM 1245 N N . GLY A 1 168 ? 4.372 -4.725 17.241 1.00 74.62 168 GLY A N 1
ATOM 1246 C CA . GLY A 1 168 ? 3.376 -5.665 17.775 1.00 74.62 168 GLY A CA 1
ATOM 1247 C C . GLY A 1 168 ? 2.089 -5.036 18.327 1.00 74.62 168 GLY A C 1
ATOM 1248 O O . GLY A 1 168 ? 1.407 -5.663 19.131 1.00 74.62 168 GLY A O 1
ATOM 1249 N N . ALA A 1 169 ? 1.755 -3.806 17.937 1.00 84.81 169 ALA A N 1
ATOM 1250 C CA . ALA A 1 169 ? 0.446 -3.221 18.200 1.00 84.81 169 ALA A CA 1
ATOM 1251 C C . ALA A 1 169 ? -0.629 -3.944 17.376 1.00 84.81 169 ALA A C 1
ATOM 1253 O O . ALA A 1 169 ? -0.469 -4.159 16.172 1.00 84.81 169 ALA A O 1
ATOM 1254 N N . ASP A 1 170 ? -1.736 -4.284 18.029 1.00 93.19 170 ASP A N 1
ATOM 1255 C CA . ASP A 1 170 ? -2.892 -4.903 17.390 1.00 93.19 170 ASP A CA 1
ATOM 1256 C C . ASP A 1 170 ? -3.832 -3.865 16.766 1.00 93.19 170 ASP A C 1
ATOM 1258 O O . ASP A 1 170 ? -3.840 -2.680 17.113 1.00 93.19 170 ASP A O 1
ATOM 1262 N N . TYR A 1 171 ? -4.698 -4.338 15.869 1.00 94.81 171 TYR A N 1
ATOM 1263 C CA . TYR A 1 171 ? -5.853 -3.559 15.431 1.00 94.81 171 TYR A CA 1
ATOM 1264 C C . TYR A 1 171 ? -6.769 -3.243 16.617 1.00 94.81 171 TYR A C 1
ATOM 1266 O O . TYR A 1 171 ? -7.050 -4.099 17.460 1.00 94.81 171 TYR A O 1
ATOM 1274 N N . ASN A 1 172 ? -7.313 -2.030 16.648 1.00 95.00 172 ASN A N 1
ATOM 1275 C CA . ASN A 1 172 ? -8.256 -1.595 17.662 1.00 95.00 172 ASN A CA 1
ATOM 1276 C C . ASN A 1 172 ? -9.585 -2.346 17.512 1.00 95.00 172 ASN A C 1
ATOM 1278 O O . ASN A 1 172 ? -10.485 -1.964 16.757 1.00 95.00 172 ASN A O 1
ATOM 1282 N N . THR A 1 173 ? -9.715 -3.423 18.282 1.00 93.12 173 THR A N 1
ATOM 1283 C CA . THR A 1 173 ? -10.865 -4.325 18.224 1.00 93.12 173 THR A CA 1
ATOM 1284 C C . THR A 1 173 ? -12.189 -3.652 18.584 1.00 93.12 173 THR A C 1
ATOM 1286 O O . THR A 1 173 ? -13.230 -4.071 18.076 1.00 93.12 173 THR A O 1
ATOM 1289 N N . ALA A 1 174 ? -12.167 -2.564 19.365 1.00 93.75 174 ALA A N 1
ATOM 1290 C CA . ALA A 1 174 ? -13.364 -1.790 19.693 1.00 93.75 174 ALA A CA 1
ATOM 1291 C C . ALA A 1 174 ? -14.004 -1.137 18.453 1.00 93.75 174 ALA A C 1
ATOM 1293 O O . ALA A 1 174 ? -15.206 -0.882 18.440 1.00 93.75 174 ALA A O 1
ATOM 1294 N N . ASN A 1 175 ? -13.222 -0.924 17.390 1.00 93.38 175 ASN A N 1
ATOM 1295 C CA . ASN A 1 175 ? -13.674 -0.324 16.138 1.00 93.38 175 ASN A CA 1
ATOM 1296 C C . ASN A 1 175 ? -13.935 -1.352 15.018 1.00 93.38 175 ASN A C 1
ATOM 1298 O O . ASN A 1 175 ? -14.263 -0.958 13.902 1.00 93.38 175 ASN A O 1
ATOM 1302 N N . LEU A 1 176 ? -13.861 -2.666 15.279 1.00 92.50 176 LEU A N 1
ATOM 1303 C CA . LEU A 1 176 ? -14.123 -3.701 14.258 1.00 92.50 176 LEU A CA 1
ATOM 1304 C C . LEU A 1 176 ? -15.575 -3.734 13.764 1.00 92.50 176 LEU A C 1
ATOM 1306 O O . LEU A 1 176 ? -15.851 -4.237 12.673 1.00 92.50 176 LEU A O 1
ATOM 1310 N N . SER A 1 177 ? -16.528 -3.260 14.565 1.00 92.06 177 SER A N 1
ATOM 1311 C CA . SER A 1 177 ? -17.936 -3.122 14.169 1.00 92.06 177 SER A CA 1
ATOM 1312 C C . SER A 1 177 ? -18.274 -1.763 13.568 1.00 92.06 177 SER A C 1
ATOM 1314 O O . SER A 1 177 ? -19.414 -1.561 13.167 1.00 92.06 177 SER A O 1
ATOM 1316 N N . ASN A 1 178 ? -17.318 -0.836 13.540 1.00 91.31 178 ASN A N 1
ATOM 1317 C CA . ASN A 1 178 ? -17.517 0.502 13.016 1.00 91.31 178 ASN A CA 1
ATOM 1318 C C . ASN A 1 178 ? -17.203 0.532 11.512 1.00 91.31 178 ASN A C 1
ATOM 1320 O O . ASN A 1 178 ? -16.136 0.089 11.089 1.00 91.31 178 ASN A O 1
ATOM 1324 N N . ASP A 1 179 ? -18.104 1.114 10.721 1.00 91.06 179 ASP A N 1
ATOM 1325 C CA . ASP A 1 179 ? -17.911 1.325 9.279 1.00 91.06 179 ASP A CA 1
ATOM 1326 C C . ASP A 1 179 ? -17.094 2.596 8.966 1.00 91.06 179 ASP A C 1
ATOM 1328 O O . ASP A 1 179 ? -16.873 2.957 7.807 1.00 91.06 179 ASP A O 1
ATOM 1332 N N . THR A 1 180 ? -16.622 3.298 9.999 1.00 94.00 180 THR A N 1
ATOM 1333 C CA . THR A 1 180 ? -15.747 4.460 9.855 1.00 94.00 180 THR A CA 1
ATOM 1334 C C . THR A 1 180 ? -14.357 4.032 9.396 1.00 94.00 180 THR A C 1
ATOM 1336 O O . THR A 1 180 ? -13.749 3.091 9.912 1.00 94.00 180 THR A O 1
ATOM 1339 N N . LYS A 1 181 ? -13.828 4.769 8.419 1.00 94.00 181 LYS A N 1
ATOM 1340 C CA . LYS A 1 181 ? -12.479 4.566 7.900 1.00 94.00 181 LYS A CA 1
ATOM 1341 C C . LYS A 1 181 ? -11.465 5.208 8.834 1.00 94.00 181 LYS A C 1
ATOM 1343 O O . LYS A 1 181 ? -11.470 6.423 9.015 1.00 94.00 181 LYS A O 1
ATOM 1348 N N . TYR A 1 182 ? -10.569 4.390 9.366 1.00 93.94 182 TYR A N 1
ATOM 1349 C CA . TYR A 1 182 ? -9.485 4.829 10.243 1.00 93.94 182 TYR A CA 1
ATOM 1350 C C . TYR A 1 182 ? -8.110 4.403 9.748 1.00 93.94 182 TYR A C 1
ATOM 1352 O O . TYR A 1 182 ? -7.114 4.984 10.168 1.00 93.94 182 TYR A O 1
ATOM 1360 N N . CYS A 1 183 ? -8.045 3.411 8.864 1.00 94.75 183 CYS A N 1
ATOM 1361 C CA . CYS A 1 183 ? -6.811 2.722 8.548 1.00 94.75 183 CYS A CA 1
ATOM 1362 C C . CYS A 1 183 ? -6.206 3.189 7.225 1.00 94.75 183 CYS A C 1
ATOM 1364 O O . CYS A 1 183 ? -6.898 3.307 6.206 1.00 94.75 183 CYS A O 1
ATOM 1366 N N . VAL A 1 184 ? -4.895 3.390 7.250 1.00 93.88 184 VAL A N 1
ATOM 1367 C CA . VAL A 1 184 ? -3.994 3.338 6.096 1.00 93.88 184 VAL A CA 1
ATOM 1368 C C . VAL A 1 184 ? -3.191 2.040 6.210 1.00 93.88 184 VAL A C 1
ATOM 1370 O O . VAL A 1 184 ? -2.921 1.592 7.325 1.00 93.88 184 VAL A O 1
ATOM 1373 N N . MET A 1 185 ? -2.841 1.409 5.089 1.00 93.75 185 MET A N 1
ATOM 1374 C CA . MET A 1 185 ? -2.040 0.180 5.112 1.00 93.75 185 MET A CA 1
ATOM 1375 C C . MET A 1 185 ? -0.732 0.336 4.354 1.00 93.75 185 MET A C 1
ATOM 1377 O O . MET A 1 185 ? -0.725 0.966 3.302 1.00 93.75 185 MET A O 1
ATOM 1381 N N . ALA A 1 186 ? 0.340 -0.288 4.836 1.00 92.12 186 ALA A N 1
ATOM 1382 C CA . ALA A 1 186 ? 1.551 -0.512 4.057 1.00 92.12 186 ALA A CA 1
ATOM 1383 C C . ALA A 1 186 ? 1.837 -1.991 3.849 1.00 92.12 186 ALA A C 1
ATOM 1385 O O . ALA A 1 186 ? 1.607 -2.825 4.718 1.00 92.12 186 ALA A O 1
ATOM 1386 N N . PHE A 1 187 ? 2.396 -2.279 2.684 1.00 92.00 187 PHE A N 1
ATOM 1387 C CA . PHE A 1 187 ? 2.809 -3.596 2.240 1.00 92.00 187 PHE A CA 1
ATOM 1388 C C . PHE A 1 187 ? 4.298 -3.518 1.943 1.00 92.00 187 PHE A C 1
ATOM 1390 O O . PHE A 1 187 ? 4.702 -2.913 0.951 1.00 92.00 187 PHE A O 1
ATOM 1397 N N . TYR A 1 188 ? 5.109 -4.083 2.825 1.00 88.75 188 TYR A N 1
ATOM 1398 C CA . TYR A 1 188 ? 6.553 -4.134 2.672 1.00 88.75 188 TYR A CA 1
ATOM 1399 C C . TYR A 1 188 ? 6.958 -5.267 1.738 1.00 88.75 188 TYR A C 1
ATOM 1401 O O . TYR A 1 188 ? 6.455 -6.391 1.818 1.00 88.75 188 TYR A O 1
ATOM 1409 N N . PHE A 1 189 ? 7.919 -4.972 0.871 1.00 83.19 189 PHE A N 1
ATOM 1410 C CA . PHE A 1 189 ? 8.468 -5.929 -0.074 1.00 83.19 189 PHE A CA 1
ATOM 1411 C C . PHE A 1 189 ? 9.912 -6.246 0.304 1.00 83.19 189 PHE A C 1
ATOM 1413 O O . PHE A 1 189 ? 10.802 -5.404 0.164 1.00 83.19 189 PHE A O 1
ATOM 1420 N N . ASP A 1 190 ? 10.147 -7.481 0.746 1.00 69.31 190 ASP A N 1
ATOM 1421 C CA . ASP A 1 190 ? 11.503 -8.011 0.851 1.00 69.31 190 ASP A CA 1
ATOM 1422 C C . ASP A 1 190 ? 11.969 -8.426 -0.545 1.00 69.31 190 ASP A C 1
ATOM 1424 O O . ASP A 1 190 ? 11.345 -9.282 -1.179 1.00 69.31 190 ASP A O 1
ATOM 1428 N N . PHE A 1 191 ? 13.078 -7.846 -1.007 1.00 57.97 191 PHE A N 1
ATOM 1429 C CA . PHE A 1 191 ? 13.805 -8.346 -2.173 1.00 57.97 191 PHE A CA 1
ATOM 1430 C C . PHE A 1 191 ? 15.110 -8.988 -1.735 1.00 57.97 191 PHE A C 1
ATOM 1432 O O . PHE A 1 191 ? 16.151 -8.322 -1.547 1.00 57.97 191 PHE A O 1
#

Solvent-accessible surface area (backbone atoms only — not comparable to full-atom values): 10269 Å² total; per-residue (Å²): 43,51,45,37,36,82,79,42,79,91,33,47,82,44,100,45,78,84,22,42,33,29,89,43,80,40,45,48,51,63,81,61,74,87,71,81,45,93,69,87,69,65,39,31,31,42,37,36,53,49,20,52,37,23,77,69,54,52,28,71,61,86,53,91,30,50,75,87,80,68,84,83,70,73,43,85,83,62,46,44,45,28,54,82,69,56,32,27,41,48,78,50,56,48,56,60,61,40,62,38,74,74,40,28,33,38,36,44,4,29,63,57,95,96,45,70,50,51,24,38,38,31,23,33,41,57,45,43,54,53,22,51,73,76,57,82,44,35,16,43,36,96,45,36,31,39,17,15,16,59,92,63,90,48,53,49,56,13,25,40,40,41,72,39,80,65,72,66,47,50,55,31,68,91,32,46,85,41,87,60,55,25,16,17,36,39,42,49,54,91,98

Foldseek 3Di:
DALCCVVVPPAAPDQFLSHPLDPRPQFQDAPDDPPVDPPDSDSLSVLLVVQVCVVVQQFPDHGSSHDPDDHPPCALVNFTAGSVNQFTKDWDFDCFFLSDDTFIKIKGAHDDHPDDRQAFRAFLQVLLVVCVVPHPSFQADDFKHKFFGPPPPDQCRQWGHRRHNDHRTHGPPVRNPPRDTGIMMMGTDGD

pLDDT: mean 77.26, std 16.17, range [37.19, 96.81]

Secondary structure (DSSP, 8-state):
---GGGTSTT--SSSSTTS----SSSS---TTTTT---S----HHHHHHHHHHHHTTSBSS---SS--SS-----TTTPEEBTTSS-EEEEEEES-STTPPSEEEEEEEB--TTS-S-B--EEHHHHHHHHHHHS-S-TTSSSEEEEEPTTSSSTTSSSSBTT---SSPPP-GGGTT--SEEEEEEEEE--

Mean predicted aligned error: 8.66 Å